Protein AF-A0A540MQT0-F1 (afdb_monomer)

Structure (mmCIF, N/CA/C/O backbone):
data_AF-A0A540MQT0-F1
#
_entry.id   AF-A0A540MQT0-F1
#
loop_
_atom_site.group_PDB
_atom_site.id
_atom_site.type_symbol
_atom_site.label_atom_id
_atom_site.label_alt_id
_atom_site.label_comp_id
_atom_site.label_asym_id
_atom_site.label_entity_id
_atom_site.label_seq_id
_atom_site.pdbx_PDB_ins_code
_atom_site.Cartn_x
_atom_site.Cartn_y
_atom_site.Cartn_z
_atom_site.occupancy
_atom_site.B_iso_or_equiv
_atom_site.auth_seq_id
_atom_site.auth_comp_id
_atom_site.auth_asym_id
_atom_site.auth_atom_id
_atom_site.pdbx_PDB_model_num
ATOM 1 N N . MET A 1 1 ? 26.471 -23.312 -6.296 1.00 34.22 1 MET A N 1
ATOM 2 C CA . MET A 1 1 ? 27.060 -22.139 -5.618 1.00 34.22 1 MET A CA 1
ATOM 3 C C . MET A 1 1 ? 26.082 -20.999 -5.817 1.00 34.22 1 MET A C 1
ATOM 5 O O . MET A 1 1 ? 25.862 -20.633 -6.963 1.00 34.22 1 MET A O 1
ATOM 9 N N . VAL A 1 2 ? 25.421 -20.525 -4.761 1.00 45.00 2 VAL A N 1
ATOM 10 C CA . VAL A 1 2 ? 24.608 -19.303 -4.855 1.00 45.00 2 VAL A CA 1
ATOM 11 C C . VAL A 1 2 ? 25.608 -18.153 -4.905 1.00 45.00 2 VAL A C 1
ATOM 13 O O . VAL A 1 2 ? 26.402 -18.005 -3.981 1.00 45.00 2 VAL A O 1
ATOM 16 N N . ALA A 1 3 ? 25.669 -17.438 -6.027 1.00 49.53 3 ALA A N 1
ATOM 17 C CA . ALA A 1 3 ? 26.577 -16.310 -6.177 1.00 49.53 3 ALA A CA 1
ATOM 18 C C . ALA A 1 3 ? 26.178 -15.219 -5.176 1.00 49.53 3 ALA A C 1
ATOM 20 O O . ALA A 1 3 ? 25.061 -14.704 -5.232 1.00 49.53 3 ALA A O 1
ATOM 21 N N . THR A 1 4 ? 27.071 -14.902 -4.243 1.00 58.97 4 THR A N 1
ATOM 22 C CA . THR A 1 4 ? 26.902 -13.787 -3.314 1.00 58.97 4 THR A CA 1
ATOM 23 C C . THR A 1 4 ? 27.003 -12.488 -4.109 1.00 58.97 4 THR A C 1
ATOM 25 O O . THR A 1 4 ? 28.017 -12.235 -4.757 1.00 58.97 4 THR A O 1
ATOM 28 N N . ILE A 1 5 ? 25.933 -11.697 -4.103 1.00 63.75 5 ILE A N 1
ATOM 29 C CA . ILE A 1 5 ? 25.839 -10.431 -4.837 1.00 63.75 5 ILE A CA 1
ATOM 30 C C . ILE A 1 5 ? 26.758 -9.419 -4.158 1.00 63.75 5 ILE A C 1
ATOM 32 O O . ILE A 1 5 ? 26.688 -9.239 -2.940 1.00 63.75 5 ILE A O 1
ATOM 36 N N . THR A 1 6 ? 27.623 -8.753 -4.921 1.00 75.56 6 THR A N 1
ATOM 37 C CA . THR A 1 6 ? 28.379 -7.628 -4.367 1.00 75.56 6 THR A CA 1
ATOM 38 C C . THR A 1 6 ? 27.449 -6.426 -4.189 1.00 75.56 6 THR A C 1
ATOM 40 O O . THR A 1 6 ? 26.458 -6.273 -4.898 1.00 75.56 6 THR A O 1
ATOM 43 N N . ASN A 1 7 ? 27.747 -5.534 -3.244 1.00 76.38 7 ASN A N 1
ATOM 44 C CA . ASN A 1 7 ? 26.914 -4.345 -3.024 1.00 76.38 7 ASN A CA 1
ATOM 45 C C . ASN A 1 7 ? 26.786 -3.483 -4.307 1.00 76.38 7 ASN A C 1
ATOM 47 O O . ASN A 1 7 ? 25.738 -2.895 -4.570 1.00 76.38 7 ASN A O 1
ATOM 51 N N . ASP A 1 8 ? 27.817 -3.480 -5.156 1.00 82.06 8 ASP A N 1
ATOM 52 C CA . ASP A 1 8 ? 27.816 -2.760 -6.434 1.00 82.06 8 ASP A CA 1
ATOM 53 C C . ASP A 1 8 ? 26.932 -3.430 -7.503 1.00 82.06 8 ASP A C 1
ATOM 55 O O . ASP A 1 8 ? 26.251 -2.730 -8.262 1.00 82.06 8 ASP A O 1
ATOM 59 N N . ASP A 1 9 ? 26.851 -4.766 -7.512 1.00 85.94 9 ASP A N 1
ATOM 60 C CA . ASP A 1 9 ? 25.919 -5.510 -8.370 1.00 85.94 9 ASP A CA 1
ATOM 61 C C . ASP A 1 9 ? 24.465 -5.206 -7.982 1.00 85.94 9 ASP A C 1
ATOM 63 O O . ASP A 1 9 ? 23.652 -4.857 -8.840 1.00 85.94 9 ASP A O 1
ATOM 67 N N . ARG A 1 10 ? 24.140 -5.237 -6.678 1.00 88.62 10 ARG A N 1
ATOM 68 C CA . ARG A 1 10 ? 22.788 -4.911 -6.183 1.00 88.62 10 ARG A CA 1
ATOM 69 C C . ARG A 1 10 ? 22.383 -3.491 -6.563 1.00 88.62 10 ARG A C 1
ATOM 71 O O . ARG A 1 10 ? 21.278 -3.297 -7.061 1.00 88.62 10 ARG A O 1
ATOM 78 N N . LYS A 1 11 ? 23.251 -2.498 -6.343 1.00 91.06 11 LYS A N 1
ATOM 79 C CA . LYS A 1 11 ? 22.962 -1.096 -6.701 1.00 91.06 11 LYS A CA 1
ATOM 80 C C . LYS A 1 11 ? 22.645 -0.949 -8.186 1.00 91.06 11 LYS A C 1
ATOM 82 O O . LYS A 1 11 ? 21.724 -0.218 -8.543 1.00 91.06 11 LYS A O 1
ATOM 87 N N . SER A 1 12 ? 23.392 -1.652 -9.033 1.00 93.69 12 SER A N 1
ATOM 88 C CA . SER A 1 12 ? 23.200 -1.628 -10.484 1.00 93.69 12 SER A C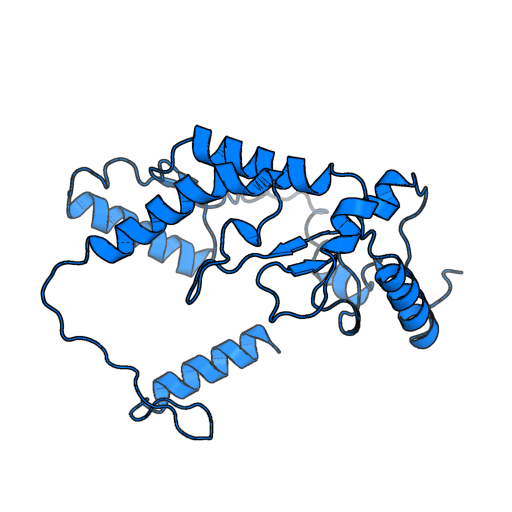A 1
ATOM 89 C C . SER A 1 12 ? 21.881 -2.291 -10.895 1.00 93.69 12 SER A C 1
ATOM 91 O O . SER A 1 12 ? 21.150 -1.725 -11.705 1.00 93.69 12 SER A O 1
ATOM 93 N N . GLU A 1 13 ? 21.530 -3.435 -10.299 1.00 94.56 13 GLU A N 1
ATOM 94 C CA . GLU A 1 13 ? 20.242 -4.113 -10.522 1.00 94.56 13 GLU A CA 1
ATOM 95 C C . GLU A 1 13 ? 19.049 -3.273 -10.044 1.00 94.56 13 GLU A C 1
ATOM 97 O O . GLU A 1 13 ? 18.065 -3.129 -10.769 1.00 94.56 13 GLU A O 1
ATOM 102 N N . VAL A 1 14 ? 19.145 -2.674 -8.852 1.00 95.25 14 VAL A N 1
ATOM 103 C CA . VAL A 1 14 ? 18.116 -1.778 -8.302 1.00 95.25 14 VAL A CA 1
ATOM 104 C C . VAL A 1 14 ? 17.916 -0.566 -9.206 1.00 95.25 14 VAL A C 1
ATOM 106 O O . VAL A 1 14 ? 16.779 -0.211 -9.510 1.00 95.25 14 VAL A O 1
ATOM 109 N N . LYS A 1 15 ? 19.009 0.048 -9.671 1.00 95.62 15 LYS A N 1
ATOM 110 C CA . LYS A 1 15 ? 18.931 1.179 -10.594 1.00 95.62 15 LYS A CA 1
ATOM 111 C C . LYS A 1 15 ? 18.287 0.769 -11.919 1.00 95.62 15 LYS A C 1
ATOM 113 O O . LYS A 1 15 ? 17.413 1.478 -12.401 1.00 95.62 15 LYS A O 1
ATOM 118 N N . ALA A 1 16 ? 18.687 -0.367 -12.492 1.00 96.19 16 ALA A N 1
ATOM 119 C CA . ALA A 1 16 ? 18.103 -0.864 -13.735 1.00 96.19 16 ALA A CA 1
ATOM 120 C C . ALA A 1 16 ? 16.594 -1.113 -13.591 1.00 96.19 16 ALA A C 1
ATOM 122 O O . ALA A 1 16 ? 15.835 -0.749 -14.483 1.00 96.19 16 ALA A O 1
ATOM 123 N N . PHE A 1 17 ? 16.159 -1.670 -12.456 1.00 96.38 17 PHE A N 1
ATOM 124 C CA . PHE A 1 17 ? 14.746 -1.841 -12.125 1.00 96.38 17 PHE A CA 1
ATOM 125 C C . PHE A 1 17 ? 14.007 -0.496 -12.012 1.00 96.38 17 PHE A C 1
ATOM 127 O O . PHE A 1 17 ? 12.976 -0.314 -12.659 1.00 96.38 17 PHE A O 1
ATOM 134 N N . ASP A 1 18 ? 14.540 0.462 -11.251 1.00 96.19 18 ASP A N 1
ATOM 135 C CA . ASP A 1 18 ? 13.938 1.792 -11.054 1.00 96.19 18 ASP A CA 1
ATOM 136 C C . ASP A 1 18 ? 13.856 2.595 -12.365 1.00 96.19 18 ASP A C 1
ATOM 138 O O . ASP A 1 18 ? 12.845 3.244 -12.635 1.00 96.19 18 ASP A O 1
ATOM 142 N N . ASP A 1 19 ? 14.882 2.497 -13.219 1.00 96.31 19 ASP A N 1
ATOM 143 C CA . ASP A 1 19 ? 14.947 3.165 -14.525 1.00 96.31 19 ASP A CA 1
ATOM 144 C C . ASP A 1 19 ? 13.834 2.698 -15.477 1.00 96.31 19 ASP A C 1
ATOM 146 O O . ASP A 1 19 ? 13.408 3.475 -16.336 1.00 96.31 19 ASP A O 1
ATOM 150 N N . THR A 1 20 ? 13.330 1.464 -15.321 1.00 95.75 20 THR A N 1
ATOM 151 C CA . THR A 1 20 ? 12.181 0.989 -16.111 1.00 95.75 20 THR A CA 1
ATOM 152 C C . THR A 1 20 ? 10.921 1.791 -15.803 1.00 95.75 20 THR A C 1
ATOM 154 O O . THR A 1 20 ? 10.126 2.041 -16.705 1.00 95.75 20 THR A O 1
ATOM 157 N N . LYS A 1 21 ? 10.737 2.212 -14.541 1.00 96.56 21 LYS A N 1
ATOM 158 C CA . LYS A 1 21 ? 9.502 2.823 -14.017 1.00 96.56 21 LYS A CA 1
ATOM 159 C C . LYS A 1 21 ? 8.247 1.953 -14.185 1.00 96.56 21 LYS A C 1
ATOM 161 O O . LYS A 1 21 ? 7.130 2.456 -14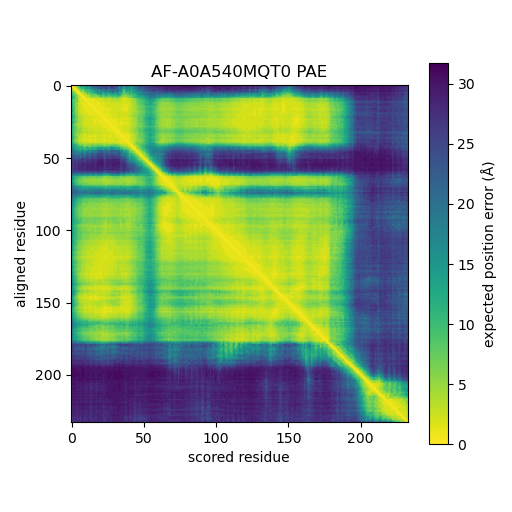.101 1.00 96.56 21 LYS A O 1
ATOM 166 N N . GLU A 1 22 ? 8.420 0.656 -14.435 1.00 94.88 22 GLU A N 1
ATOM 167 C CA . GLU A 1 22 ? 7.316 -0.295 -14.645 1.00 94.88 22 GLU A CA 1
ATOM 168 C C . GLU A 1 22 ? 6.859 -0.955 -13.345 1.00 94.88 22 GLU A C 1
ATOM 170 O O . GLU A 1 22 ? 5.744 -1.475 -13.253 1.00 94.88 22 GLU A O 1
ATOM 175 N N . GLY A 1 23 ? 7.730 -0.914 -12.339 1.00 94.88 23 GLY A N 1
ATOM 176 C CA . GLY A 1 23 ? 7.515 -1.526 -11.046 1.00 94.88 23 GLY A CA 1
ATOM 177 C C . GLY A 1 23 ? 7.408 -3.047 -11.100 1.00 94.88 23 GLY A C 1
ATOM 178 O O . GLY A 1 23 ? 7.751 -3.703 -12.086 1.00 94.88 23 GLY A O 1
ATOM 179 N N . VAL A 1 24 ? 6.939 -3.627 -10.001 1.00 96.06 24 VAL A N 1
ATOM 180 C CA . VAL A 1 24 ? 6.779 -5.074 -9.849 1.00 96.06 24 VAL A CA 1
ATOM 181 C C . VAL A 1 24 ? 5.712 -5.615 -10.796 1.00 96.06 24 VAL A C 1
ATOM 183 O O . VAL A 1 24 ? 5.903 -6.686 -11.371 1.00 96.06 24 VAL A O 1
ATOM 186 N N . LYS A 1 25 ? 4.620 -4.875 -11.027 1.00 94.56 25 LYS A N 1
ATOM 187 C CA . LYS A 1 25 ? 3.598 -5.276 -12.000 1.00 94.56 25 LYS A CA 1
ATOM 188 C C . LYS A 1 25 ? 4.175 -5.404 -13.411 1.00 94.56 25 LYS A C 1
ATOM 190 O O . LYS A 1 25 ? 3.836 -6.368 -14.083 1.00 94.56 25 LYS A O 1
ATOM 195 N N . GLY A 1 26 ? 5.082 -4.520 -13.831 1.00 94.88 26 GLY A N 1
ATOM 196 C CA . GLY A 1 26 ? 5.771 -4.658 -15.119 1.00 94.88 26 GLY A CA 1
ATOM 197 C C . GLY A 1 26 ? 6.527 -5.977 -15.258 1.00 94.88 26 GLY A C 1
ATOM 198 O O . GLY A 1 26 ? 6.421 -6.654 -16.278 1.00 94.88 26 GLY A O 1
ATOM 199 N N . LEU A 1 27 ? 7.221 -6.396 -14.195 1.00 95.75 27 LEU A N 1
ATOM 200 C CA . LEU A 1 27 ? 7.909 -7.688 -14.167 1.00 95.75 27 LEU A CA 1
ATOM 201 C C . LEU A 1 27 ? 6.929 -8.869 -14.267 1.00 95.75 27 LEU A C 1
ATOM 203 O O . LEU A 1 27 ? 7.187 -9.830 -14.989 1.00 95.75 27 LEU A O 1
ATOM 207 N N . VAL A 1 28 ? 5.799 -8.801 -13.556 1.00 95.25 28 VAL A N 1
ATOM 208 C CA . VAL A 1 28 ? 4.750 -9.834 -13.611 1.00 95.25 28 VAL A CA 1
ATOM 209 C C . VAL A 1 28 ? 4.128 -9.910 -15.007 1.00 95.25 28 VAL A C 1
ATOM 211 O O . VAL A 1 28 ? 4.013 -11.000 -15.564 1.00 95.25 28 VAL A O 1
ATOM 214 N N . ASP A 1 29 ? 3.775 -8.766 -15.590 1.00 94.75 29 ASP A N 1
ATOM 215 C CA . ASP A 1 29 ? 3.146 -8.676 -16.911 1.00 94.75 29 ASP A CA 1
ATOM 216 C C . ASP A 1 29 ? 4.104 -9.131 -18.030 1.00 94.75 29 ASP A C 1
ATOM 218 O O . ASP A 1 29 ? 3.668 -9.715 -19.022 1.00 94.75 29 ASP A O 1
ATOM 222 N N . ALA A 1 30 ? 5.418 -8.944 -17.848 1.00 95.00 30 ALA A N 1
ATOM 223 C CA . ALA A 1 30 ? 6.455 -9.479 -18.733 1.00 95.00 30 ALA A CA 1
ATOM 224 C C . ALA A 1 30 ? 6.611 -11.011 -18.650 1.00 95.00 30 ALA A C 1
ATOM 226 O O . ALA A 1 30 ? 7.340 -11.598 -19.453 1.00 95.00 30 ALA A O 1
ATOM 227 N N . GLY A 1 31 ? 5.941 -11.671 -17.699 1.00 96.38 31 GLY A N 1
ATOM 228 C CA . GLY A 1 31 ? 5.935 -13.126 -17.572 1.00 96.38 31 GLY A CA 1
ATOM 229 C C . GLY A 1 31 ? 7.277 -13.704 -17.131 1.00 96.38 31 GLY A C 1
ATOM 230 O O . GLY A 1 31 ? 7.659 -14.778 -17.600 1.00 96.38 31 GLY A O 1
ATOM 231 N N . ILE A 1 32 ? 8.010 -12.999 -16.260 1.00 96.56 32 ILE A N 1
ATOM 232 C CA . ILE A 1 32 ? 9.275 -13.511 -15.721 1.00 96.56 32 ILE A CA 1
ATOM 233 C C . ILE A 1 32 ? 9.073 -14.891 -15.080 1.00 96.56 32 ILE A C 1
ATOM 235 O O . ILE A 1 32 ? 8.061 -15.165 -14.434 1.00 96.56 32 ILE A O 1
ATOM 239 N N . THR A 1 33 ? 10.060 -15.766 -15.234 1.00 96.31 33 THR A N 1
ATOM 240 C CA . THR A 1 33 ? 10.028 -17.118 -14.657 1.00 96.31 33 THR A CA 1
ATOM 241 C C . THR A 1 33 ? 10.772 -17.215 -13.330 1.00 96.31 33 THR A C 1
ATOM 243 O O . THR A 1 33 ? 10.613 -18.196 -12.611 1.00 96.31 33 THR A O 1
ATOM 246 N N . GLU A 1 34 ? 11.586 -16.211 -13.005 1.00 95.50 34 GLU A N 1
ATOM 247 C CA . GLU A 1 34 ? 12.367 -16.136 -11.773 1.00 95.50 34 GLU A CA 1
ATOM 248 C C . GLU A 1 34 ? 12.265 -14.733 -11.172 1.00 95.50 34 GLU A C 1
ATOM 250 O O . GLU A 1 34 ? 12.285 -13.730 -11.889 1.00 95.50 34 GLU A O 1
ATOM 255 N N . VAL A 1 35 ? 12.162 -14.670 -9.845 1.00 94.75 35 VAL A N 1
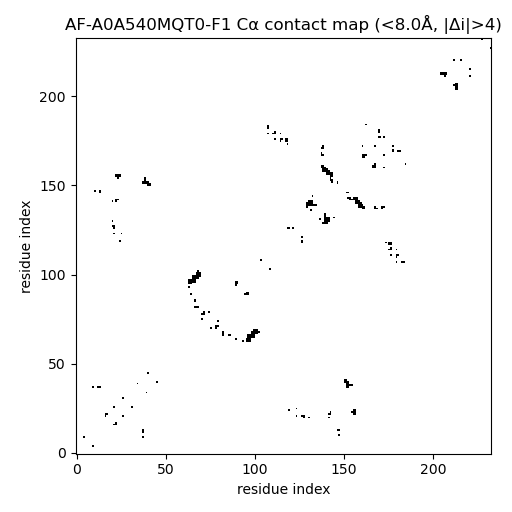ATOM 256 C CA . VAL A 1 35 ? 12.141 -13.408 -9.102 1.00 94.75 35 VAL A CA 1
ATOM 257 C C . VAL A 1 35 ? 13.552 -12.801 -9.123 1.00 94.75 35 VAL A C 1
ATOM 259 O O . VAL A 1 35 ? 14.514 -13.494 -8.784 1.00 94.75 35 VAL A O 1
ATOM 262 N N . PRO A 1 36 ? 13.722 -11.520 -9.507 1.00 94.06 36 PRO A N 1
ATOM 263 C CA . PRO A 1 36 ? 15.022 -10.870 -9.472 1.00 94.06 36 PRO A CA 1
ATOM 264 C C . PRO A 1 36 ? 15.605 -10.861 -8.062 1.00 94.06 36 PRO A C 1
ATOM 266 O O . PRO A 1 36 ? 14.909 -10.641 -7.069 1.00 94.06 36 PRO A O 1
ATOM 269 N N . ARG A 1 37 ? 16.921 -11.032 -7.973 1.00 92.19 37 ARG A N 1
ATOM 270 C CA . ARG A 1 37 ? 17.592 -11.229 -6.686 1.00 92.19 37 ARG A CA 1
ATOM 271 C C . ARG A 1 37 ? 17.485 -10.030 -5.744 1.00 92.19 37 ARG A C 1
ATOM 273 O O . ARG A 1 37 ? 17.598 -10.211 -4.537 1.00 92.19 37 ARG A O 1
ATOM 280 N N . ILE A 1 38 ? 17.221 -8.826 -6.260 1.00 93.19 38 ILE A N 1
ATOM 281 C CA . ILE A 1 38 ? 16.988 -7.630 -5.435 1.00 93.19 38 ILE A CA 1
ATOM 282 C C . ILE A 1 38 ? 15.797 -7.777 -4.468 1.00 93.19 38 ILE A C 1
ATOM 284 O O . ILE A 1 38 ? 15.765 -7.067 -3.460 1.00 93.19 38 ILE A O 1
ATOM 288 N N 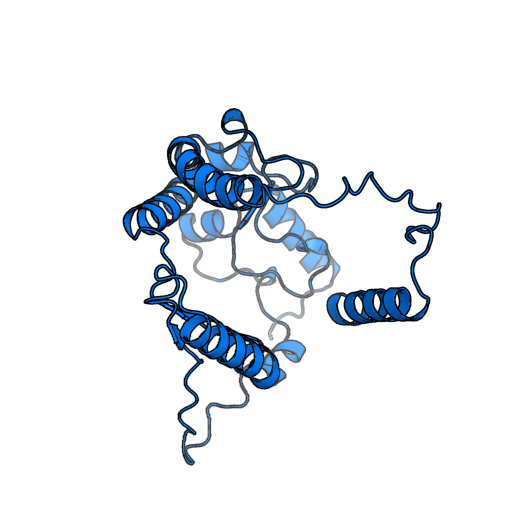. PHE A 1 39 ? 14.868 -8.701 -4.748 1.00 93.06 39 PHE A N 1
ATOM 289 C CA . PHE A 1 39 ? 13.695 -9.013 -3.924 1.00 93.06 39 PHE A CA 1
ATOM 290 C C . PHE A 1 39 ? 13.899 -10.201 -2.972 1.00 93.06 39 PHE A C 1
ATOM 292 O O . PHE A 1 39 ? 13.010 -10.509 -2.180 1.00 93.06 39 PHE A O 1
ATOM 299 N N . HIS A 1 40 ? 15.036 -10.899 -3.045 1.00 90.62 40 HIS A N 1
ATOM 300 C CA . HIS A 1 40 ? 15.324 -11.994 -2.123 1.00 90.62 40 HIS A CA 1
ATOM 301 C C . HIS A 1 40 ? 15.644 -11.423 -0.742 1.00 90.62 40 HIS A C 1
ATOM 303 O O . HIS A 1 40 ? 16.530 -10.577 -0.611 1.00 90.62 40 HIS A O 1
ATOM 309 N N . GLN A 1 41 ? 14.927 -11.887 0.281 1.00 85.81 41 GLN A N 1
ATOM 310 C CA . GLN A 1 41 ? 15.200 -11.490 1.658 1.00 85.81 41 GLN A CA 1
ATOM 311 C C . GLN A 1 41 ? 16.548 -12.080 2.113 1.00 85.81 41 GLN A C 1
ATOM 313 O O . GLN A 1 41 ? 16.826 -13.249 1.828 1.00 85.81 41 GLN A O 1
ATOM 318 N N . PRO A 1 42 ? 17.405 -11.293 2.788 1.00 81.62 42 PRO A N 1
ATOM 319 C CA . PRO A 1 42 ? 18.618 -11.796 3.409 1.00 81.62 42 PRO A CA 1
ATOM 320 C C . PRO A 1 42 ? 18.282 -12.901 4.421 1.00 81.62 42 PRO A C 1
ATOM 322 O O . PRO A 1 42 ? 17.351 -12.721 5.212 1.00 81.62 42 PRO A O 1
ATOM 325 N N . PRO A 1 43 ? 19.042 -14.009 4.454 1.00 72.50 43 PRO A N 1
ATOM 326 C CA . PRO A 1 43 ? 18.840 -15.086 5.425 1.00 72.50 43 PRO A CA 1
ATOM 327 C C . PRO A 1 43 ? 18.836 -14.607 6.884 1.00 72.50 43 PRO A C 1
ATOM 329 O O . PRO A 1 43 ? 18.158 -15.190 7.725 1.00 72.50 43 PRO A O 1
ATOM 332 N N . GLU A 1 44 ? 19.555 -13.523 7.188 1.00 69.94 44 GLU A N 1
ATOM 333 C CA . GLU A 1 44 ? 19.634 -12.930 8.526 1.00 69.94 44 GLU A CA 1
ATOM 334 C C . GLU A 1 44 ? 18.313 -12.283 8.981 1.00 69.94 44 GLU A C 1
ATOM 336 O O . GLU A 1 44 ? 18.074 -12.162 10.181 1.00 69.94 44 GLU A O 1
ATOM 341 N N . LEU A 1 45 ? 17.445 -11.888 8.042 1.00 61.88 45 LEU A N 1
ATOM 342 C CA . LEU A 1 45 ? 16.094 -11.383 8.324 1.00 61.88 45 LEU A CA 1
ATOM 343 C C . LEU A 1 45 ? 15.043 -12.507 8.354 1.00 61.88 45 LEU A C 1
ATOM 345 O O . LEU A 1 45 ? 13.980 -12.346 8.955 1.00 61.88 45 LEU A O 1
ATOM 349 N N . ASP A 1 46 ? 15.349 -13.653 7.744 1.00 55.16 46 ASP A N 1
ATOM 350 C CA . ASP A 1 46 ? 14.440 -14.798 7.597 1.00 55.16 46 ASP A CA 1
ATOM 351 C C . ASP A 1 46 ? 14.300 -15.609 8.904 1.00 55.16 46 ASP A C 1
ATOM 353 O O . ASP A 1 46 ? 13.250 -16.185 9.204 1.00 55.16 46 ASP A O 1
ATOM 357 N N . ASP A 1 47 ? 15.338 -15.584 9.747 1.00 51.03 47 ASP A N 1
ATOM 358 C CA . ASP A 1 47 ? 15.414 -16.345 11.001 1.00 51.03 47 ASP A CA 1
ATOM 359 C C . ASP A 1 47 ? 14.371 -15.927 12.062 1.00 51.03 47 ASP A C 1
ATOM 361 O O . ASP A 1 47 ? 14.084 -16.699 12.984 1.00 51.03 47 ASP A O 1
ATOM 365 N N . HIS A 1 48 ? 13.775 -14.737 11.928 1.00 52.09 48 HIS A N 1
ATOM 366 C CA . HIS A 1 48 ? 12.760 -14.215 12.850 1.00 52.09 48 HIS A CA 1
ATOM 367 C C . HIS A 1 48 ? 11.311 -14.414 12.382 1.00 52.09 48 HIS A C 1
ATOM 369 O O . HIS A 1 48 ? 10.406 -14.315 13.211 1.00 52.09 48 HIS A O 1
ATOM 375 N N . TYR A 1 49 ? 11.066 -14.727 11.104 1.00 52.19 49 TYR A N 1
ATOM 376 C CA . TYR A 1 49 ? 9.701 -14.810 10.560 1.00 52.19 49 TYR A CA 1
ATOM 377 C C . TYR A 1 49 ? 9.163 -16.243 10.417 1.00 52.19 49 TYR A C 1
ATOM 379 O O . TYR A 1 49 ? 7.956 -16.450 10.540 1.00 52.19 49 TYR A O 1
ATOM 387 N N . ILE A 1 50 ? 10.023 -17.253 10.220 1.00 50.38 50 ILE A N 1
ATOM 388 C CA . ILE A 1 50 ? 9.604 -18.647 9.952 1.00 50.38 50 ILE A CA 1
ATOM 389 C C . ILE A 1 50 ? 10.275 -19.629 10.931 1.00 50.38 50 ILE A C 1
ATOM 391 O O . ILE A 1 50 ? 10.870 -20.630 10.546 1.00 50.38 50 ILE A O 1
ATOM 395 N N . LYS A 1 51 ? 10.192 -19.373 12.240 1.00 47.28 51 LYS A N 1
ATOM 396 C CA . LYS A 1 51 ? 10.597 -20.356 13.272 1.00 47.28 51 LYS A CA 1
ATOM 397 C C . LYS A 1 51 ? 9.445 -20.868 14.134 1.00 47.28 51 LYS A C 1
ATOM 399 O O . LYS A 1 51 ? 9.694 -21.446 15.181 1.00 47.28 51 LYS A O 1
ATOM 404 N N . ASN A 1 52 ? 8.198 -20.718 13.677 1.00 48.53 52 ASN A N 1
ATOM 405 C CA . ASN A 1 52 ? 7.013 -21.115 14.447 1.00 48.53 52 ASN A CA 1
ATOM 406 C C . ASN A 1 52 ? 5.931 -21.859 13.638 1.00 48.53 52 ASN A C 1
ATOM 408 O O . ASN A 1 52 ? 4.740 -21.615 13.806 1.00 48.53 52 ASN A O 1
ATOM 412 N N . SER A 1 53 ? 6.313 -22.800 12.771 1.00 50.22 53 SER A N 1
ATOM 413 C CA . SER A 1 53 ? 5.332 -23.719 12.157 1.00 50.22 53 SER A CA 1
ATOM 414 C C . SER A 1 53 ? 5.839 -25.147 11.934 1.00 50.22 53 SER A C 1
ATOM 416 O O . SER A 1 53 ? 5.317 -25.877 11.095 1.00 50.22 53 SER A O 1
ATOM 418 N N . SER A 1 54 ? 6.827 -25.588 12.717 1.00 52.31 54 SER A N 1
ATOM 419 C CA . SER A 1 54 ? 7.187 -27.011 12.811 1.00 52.31 54 SER A CA 1
ATOM 420 C C . SER A 1 54 ? 7.278 -27.474 14.265 1.00 52.31 54 SER A C 1
ATOM 422 O O . SER A 1 54 ? 8.317 -27.908 14.745 1.00 52.31 54 SER A O 1
ATOM 424 N N . SER A 1 55 ? 6.158 -27.384 14.979 1.00 46.62 55 SER A N 1
ATOM 425 C CA . SER A 1 55 ? 5.875 -28.271 16.108 1.00 46.62 55 SER A CA 1
ATOM 426 C C . SER A 1 55 ? 4.372 -28.279 16.359 1.00 46.62 55 SER A C 1
ATOM 428 O O . SER A 1 55 ? 3.821 -27.317 16.888 1.00 46.62 55 SER A O 1
ATOM 430 N N . ASP A 1 56 ? 3.717 -29.370 15.968 1.00 51.94 56 ASP A N 1
ATOM 431 C CA . ASP A 1 56 ? 2.428 -29.766 16.526 1.00 51.94 56 ASP A CA 1
ATOM 432 C C . ASP A 1 56 ? 2.562 -29.869 18.053 1.00 51.94 56 ASP A C 1
ATOM 434 O O . ASP A 1 56 ? 3.115 -30.833 18.581 1.00 51.94 56 ASP A O 1
ATOM 438 N N . SER A 1 57 ? 2.068 -28.864 18.768 1.00 52.66 57 SER A N 1
ATOM 439 C CA . SER A 1 57 ? 1.703 -28.967 20.181 1.00 52.66 57 SER A CA 1
ATOM 440 C C . SER A 1 57 ? 0.809 -27.779 20.528 1.00 52.66 57 SER A C 1
ATOM 442 O O . SER A 1 57 ? 1.317 -26.687 20.758 1.00 52.66 57 SER A O 1
ATOM 444 N N . GLU A 1 58 ? -0.508 -28.007 20.517 1.00 57.03 58 GLU A N 1
ATOM 445 C CA . GLU A 1 58 ? -1.556 -27.066 20.937 1.00 57.03 58 GLU A CA 1
ATOM 446 C C . GLU A 1 58 ? -1.436 -25.682 20.281 1.00 57.03 58 GLU A C 1
ATOM 448 O O . GLU A 1 58 ? -0.932 -24.734 20.881 1.00 57.03 58 GLU A O 1
ATOM 453 N N . ALA A 1 59 ? -1.922 -25.550 19.040 1.00 58.78 59 ALA A N 1
ATOM 454 C CA . ALA A 1 59 ? -2.145 -24.242 18.439 1.00 58.78 59 ALA A CA 1
ATOM 455 C C . ALA A 1 59 ? -3.116 -23.464 19.335 1.00 58.78 59 ALA A C 1
ATOM 457 O O . ALA A 1 59 ? -4.334 -23.632 19.254 1.00 58.78 59 ALA A O 1
ATOM 458 N N . SER A 1 60 ? -2.577 -22.631 20.220 1.00 61.97 60 SER A N 1
ATOM 459 C CA . SER A 1 60 ? -3.329 -21.591 20.891 1.00 61.97 60 SER A CA 1
ATOM 460 C C . SER A 1 60 ? -4.060 -20.833 19.792 1.00 61.97 60 SER A C 1
ATOM 462 O O . SER A 1 60 ? -3.446 -20.243 18.903 1.00 61.97 60 SER A O 1
ATOM 464 N N . GLN A 1 61 ? -5.386 -20.958 19.797 1.00 67.69 61 GLN A N 1
ATOM 465 C CA . GLN A 1 61 ? -6.275 -20.346 18.824 1.00 67.69 61 GLN A CA 1
ATOM 466 C C . GLN A 1 61 ? -6.254 -18.831 19.051 1.00 67.69 61 GLN A C 1
ATOM 468 O O . GLN A 1 61 ? -7.158 -18.255 19.649 1.00 67.69 61 GLN A O 1
ATOM 473 N N . PHE A 1 62 ? -5.175 -18.181 18.633 1.00 73.31 62 PHE A N 1
ATOM 474 C CA . PHE A 1 62 ? -5.053 -16.739 18.672 1.00 73.31 62 PHE A CA 1
ATOM 475 C C . PHE A 1 62 ? -5.952 -16.173 17.576 1.00 73.31 62 PHE A C 1
ATOM 477 O O . PHE A 1 62 ? -5.663 -16.290 16.386 1.00 73.31 62 PHE A O 1
ATOM 484 N N . SER A 1 63 ? -7.078 -15.588 17.978 1.00 86.50 63 SER A N 1
ATOM 485 C CA . SER A 1 63 ? -7.947 -14.823 17.090 1.00 86.50 63 SER A CA 1
ATOM 486 C C . SER A 1 63 ? -7.698 -13.336 17.292 1.00 86.50 63 SER A C 1
ATOM 488 O O . SER A 1 63 ? -7.814 -12.842 18.413 1.00 86.50 63 SER A O 1
ATOM 490 N N . ILE A 1 64 ? -7.414 -12.628 16.202 1.00 92.44 64 ILE A N 1
ATOM 491 C CA . ILE A 1 64 ? -7.294 -11.167 16.190 1.00 92.44 64 ILE A CA 1
ATOM 492 C C . ILE A 1 64 ? -8.593 -10.559 16.749 1.00 92.44 64 ILE A C 1
ATOM 494 O O . ILE A 1 64 ? -9.669 -10.945 16.275 1.00 92.44 64 ILE A O 1
ATOM 498 N N . PRO A 1 65 ? -8.534 -9.614 17.706 1.00 95.25 65 PRO A N 1
ATOM 499 C CA . PRO A 1 65 ? -9.730 -8.983 18.247 1.00 95.25 65 PRO A CA 1
ATOM 500 C C . PRO A 1 65 ? -10.574 -8.316 17.158 1.00 95.25 65 PRO A C 1
ATOM 502 O O . PRO A 1 65 ? -10.048 -7.638 16.272 1.00 95.25 65 PRO A O 1
ATOM 505 N N . VAL A 1 66 ? -11.895 -8.474 17.252 1.00 97.12 66 VAL A N 1
ATOM 506 C CA . VAL A 1 66 ? -12.870 -7.781 16.400 1.00 97.12 66 VAL A CA 1
ATOM 507 C C . VAL A 1 66 ? -13.716 -6.866 17.278 1.00 97.12 66 VAL A C 1
ATOM 509 O O . VAL A 1 66 ? -14.388 -7.323 18.205 1.00 97.12 66 VAL A O 1
ATOM 512 N N . ILE A 1 67 ? -13.687 -5.569 16.986 1.00 97.06 67 ILE A N 1
ATOM 513 C CA . ILE A 1 67 ? -14.436 -4.538 17.703 1.00 97.06 67 ILE A CA 1
ATOM 514 C C . ILE A 1 67 ? -15.645 -4.144 16.863 1.00 97.06 67 ILE A C 1
ATOM 516 O O . ILE A 1 67 ? -15.515 -3.612 15.765 1.00 97.06 67 ILE A O 1
ATOM 520 N N . ASP A 1 68 ? -16.829 -4.419 17.394 1.00 95.81 68 ASP A N 1
ATOM 521 C CA . ASP A 1 68 ? -18.100 -4.088 16.760 1.00 95.81 68 ASP A CA 1
ATOM 522 C C . ASP A 1 68 ? -18.587 -2.700 17.208 1.00 95.81 68 ASP A C 1
ATOM 524 O O . ASP A 1 68 ? -18.824 -2.485 18.403 1.00 95.81 68 ASP A O 1
ATOM 528 N N . LEU A 1 69 ? -18.731 -1.776 16.252 1.00 95.06 69 LEU A N 1
ATOM 529 C CA . LEU A 1 69 ? -19.204 -0.407 16.487 1.00 95.06 69 LEU A CA 1
ATOM 530 C C . LEU A 1 69 ? -20.730 -0.249 16.397 1.00 95.06 69 LEU A C 1
ATOM 532 O O . LEU A 1 69 ? -21.230 0.864 16.545 1.00 95.06 69 LEU A O 1
ATOM 536 N N . GLN A 1 70 ? -21.486 -1.330 16.194 1.00 91.50 70 GLN A N 1
ATOM 537 C CA . GLN A 1 70 ? -22.944 -1.274 16.113 1.00 91.50 70 GLN A CA 1
ATOM 538 C C . GLN A 1 70 ? -23.567 -0.621 17.358 1.00 91.50 70 GLN A C 1
ATOM 540 O O . GLN A 1 70 ? -23.268 -0.995 18.500 1.00 91.50 70 GLN A O 1
ATOM 545 N N . GLY A 1 71 ? -24.497 0.312 17.136 1.00 82.88 71 GLY A N 1
ATOM 546 C CA . GLY A 1 71 ? -25.220 1.015 18.192 1.00 82.88 71 GLY A CA 1
ATOM 547 C C . GLY A 1 71 ? -24.471 2.219 18.763 1.00 82.88 71 GLY A C 1
ATOM 548 O O . GLY A 1 71 ? -24.964 2.825 19.716 1.00 82.88 71 GLY A O 1
ATOM 549 N N . LEU A 1 72 ? -23.308 2.579 18.208 1.00 83.75 72 LEU A N 1
ATOM 550 C CA . LEU A 1 72 ? -22.616 3.823 18.551 1.00 83.75 72 LEU A CA 1
ATOM 551 C C . LEU A 1 72 ? -23.420 5.051 18.087 1.00 83.75 72 LEU A C 1
ATOM 553 O O . LEU A 1 72 ? -23.404 6.075 18.759 1.00 83.75 72 LEU A O 1
ATOM 557 N N . GLU A 1 73 ? -24.197 4.911 17.013 1.00 78.06 73 GLU A N 1
ATOM 558 C CA . GLU A 1 73 ? -25.111 5.921 16.463 1.00 78.06 73 GLU A CA 1
ATOM 559 C C . GLU A 1 73 ? -26.291 6.288 17.379 1.00 78.06 73 GLU A C 1
ATOM 561 O O . GLU A 1 73 ? -27.007 7.248 17.111 1.00 78.06 73 GLU A O 1
ATOM 566 N N . LEU A 1 74 ? -26.525 5.522 18.449 1.00 78.12 74 LEU A N 1
ATOM 567 C CA . LEU A 1 74 ? -27.641 5.732 19.377 1.00 78.12 74 LEU A CA 1
ATOM 568 C C . LEU A 1 74 ? -27.282 6.651 20.559 1.00 78.12 74 LEU A C 1
ATOM 570 O O . LEU A 1 74 ? -28.052 6.721 21.517 1.00 78.12 74 LEU A O 1
ATOM 574 N N . ASP A 1 75 ? -26.106 7.293 20.531 1.00 74.00 75 ASP A N 1
ATOM 575 C CA . ASP A 1 75 ? -25.574 8.185 21.577 1.00 74.00 75 ASP A CA 1
ATOM 576 C C . ASP A 1 75 ? -25.649 7.607 23.002 1.00 74.00 75 ASP A C 1
ATOM 578 O O . ASP A 1 75 ? -25.744 8.328 23.994 1.00 74.00 75 ASP A O 1
ATOM 582 N N . SER A 1 76 ? -25.584 6.279 23.133 1.00 86.44 76 SER A N 1
ATOM 583 C CA . SER A 1 76 ? -25.581 5.603 24.429 1.00 86.44 76 SER A CA 1
ATOM 584 C C . SER A 1 76 ? -24.205 5.744 25.093 1.00 86.44 76 SER A C 1
ATOM 586 O O . SER A 1 76 ? -23.240 5.123 24.625 1.00 86.44 76 SER A O 1
ATOM 588 N N . PRO A 1 77 ? -24.075 6.481 26.219 1.00 87.00 77 PRO A N 1
ATOM 589 C CA . PRO A 1 77 ? -22.780 6.663 26.876 1.00 87.00 77 PRO A CA 1
ATOM 590 C C . PRO A 1 77 ? -22.192 5.335 27.366 1.00 87.00 77 PRO A C 1
ATOM 592 O O . PRO A 1 77 ? -20.982 5.127 27.315 1.00 87.00 77 PRO A O 1
ATOM 595 N N . THR A 1 78 ? -23.053 4.406 27.792 1.00 90.25 78 THR A N 1
ATOM 596 C CA . THR A 1 78 ? -22.651 3.064 28.230 1.00 90.25 78 THR A CA 1
ATOM 597 C C . THR A 1 78 ? -22.019 2.279 27.086 1.00 90.25 78 THR A C 1
ATOM 599 O O . THR A 1 78 ? -20.905 1.782 27.236 1.00 90.25 78 THR A O 1
ATOM 602 N N . LYS A 1 79 ? -22.675 2.230 25.919 1.00 90.38 79 LYS A N 1
ATOM 603 C CA . LYS A 1 79 ? -22.160 1.505 24.751 1.00 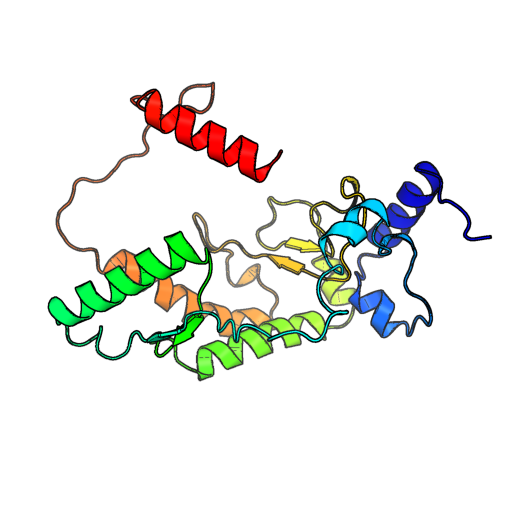90.38 79 LYS A CA 1
ATOM 604 C C . LYS A 1 79 ? -20.848 2.103 24.246 1.00 90.38 79 LYS A C 1
ATOM 606 O O . LYS A 1 79 ? -19.914 1.364 23.940 1.00 90.38 79 LYS A O 1
ATOM 611 N N . ARG A 1 80 ? -20.756 3.438 24.209 1.00 92.06 80 ARG A N 1
ATOM 612 C CA . ARG A 1 80 ? -19.520 4.147 23.851 1.00 92.06 80 ARG A CA 1
ATOM 613 C C . ARG A 1 80 ? -18.373 3.767 24.787 1.00 92.06 80 ARG A C 1
ATOM 615 O O . ARG A 1 80 ? -17.297 3.426 24.307 1.00 92.06 80 ARG A O 1
ATOM 622 N N . ASN A 1 81 ? -18.604 3.766 26.100 1.00 93.44 81 ASN A N 1
ATOM 623 C CA . ASN A 1 81 ? -17.582 3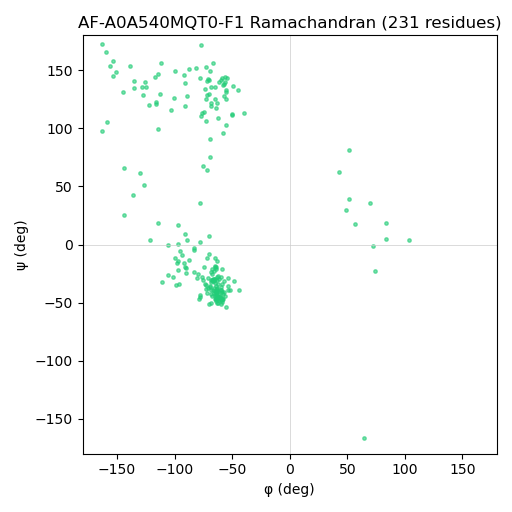.397 27.084 1.00 93.44 81 ASN A CA 1
ATOM 624 C C . ASN A 1 81 ? -17.126 1.938 26.939 1.00 93.44 81 ASN A C 1
ATOM 626 O O . ASN A 1 81 ? -15.931 1.666 27.036 1.00 93.44 81 ASN A O 1
ATOM 630 N N . GLU A 1 82 ? -18.045 1.009 26.663 1.00 94.31 82 GLU A N 1
ATOM 631 C CA . GLU A 1 82 ? -17.704 -0.394 26.390 1.00 94.31 82 GLU A CA 1
ATOM 632 C C . GLU A 1 82 ? -16.810 -0.541 25.151 1.00 94.31 82 GLU A C 1
ATOM 634 O O . GLU A 1 82 ? -15.818 -1.267 25.186 1.00 94.31 82 GLU A O 1
ATOM 639 N N . ILE A 1 83 ? -17.139 0.151 24.056 1.00 95.12 83 ILE A N 1
ATOM 640 C CA . ILE A 1 83 ? -16.337 0.136 22.824 1.00 95.12 83 ILE A CA 1
ATOM 641 C C . ILE A 1 83 ? -14.953 0.740 23.080 1.00 95.12 83 ILE A C 1
ATOM 643 O O . ILE A 1 83 ? -13.950 0.134 22.711 1.00 95.12 83 ILE A O 1
ATOM 647 N N . VAL A 1 84 ? -14.879 1.893 23.753 1.00 95.44 84 VAL A N 1
ATOM 648 C CA . VAL A 1 84 ? -13.606 2.547 24.104 1.00 95.44 84 VAL A CA 1
ATOM 649 C C . VAL A 1 84 ? -12.731 1.633 24.963 1.00 95.44 84 VAL A C 1
ATOM 651 O O . VAL A 1 84 ? -11.527 1.552 24.730 1.00 95.44 84 VAL A O 1
ATOM 654 N N . ALA A 1 85 ? -13.318 0.911 25.921 1.00 96.75 85 ALA A N 1
ATOM 655 C CA . ALA A 1 85 ? -12.586 -0.057 26.733 1.00 96.75 85 ALA A CA 1
ATOM 656 C C . ALA A 1 85 ? -12.011 -1.203 25.884 1.00 96.75 85 ALA A C 1
ATOM 658 O O . ALA A 1 85 ? -10.842 -1.541 26.048 1.00 96.75 85 ALA A O 1
ATOM 659 N N . LYS A 1 86 ? -12.783 -1.739 24.929 1.00 96.50 86 LYS A N 1
ATOM 660 C CA . LYS A 1 86 ? -12.303 -2.778 23.999 1.00 96.50 86 LYS A CA 1
ATOM 661 C C . LYS A 1 86 ? -11.186 -2.282 23.084 1.00 96.50 86 LYS A C 1
ATOM 663 O O . LYS A 1 86 ? -10.233 -3.015 22.848 1.00 96.50 86 LYS A O 1
ATOM 668 N N . VAL A 1 87 ? -11.294 -1.051 22.576 1.00 97.19 87 VAL A N 1
ATOM 669 C CA . VAL A 1 87 ? -10.238 -0.427 21.759 1.00 97.19 87 VAL A CA 1
ATOM 670 C C . VAL A 1 87 ? -8.964 -0.286 22.579 1.00 97.19 87 VAL A C 1
ATOM 672 O O . VAL A 1 87 ? -7.906 -0.701 22.122 1.00 97.19 87 VAL A O 1
ATOM 675 N N . ARG A 1 88 ? -9.066 0.239 23.806 1.00 97.75 88 ARG A N 1
ATOM 676 C CA . ARG A 1 88 ? -7.929 0.346 24.727 1.00 97.75 88 ARG A CA 1
ATOM 677 C C . ARG A 1 88 ? -7.265 -1.009 24.948 1.00 97.75 88 ARG A C 1
ATOM 679 O O . ARG A 1 88 ? -6.063 -1.125 24.745 1.00 97.75 88 ARG A O 1
ATOM 686 N N . GLU A 1 89 ? -8.043 -2.013 25.341 1.00 97.19 89 GLU A N 1
ATOM 687 C CA . GLU A 1 89 ? -7.531 -3.353 25.626 1.00 97.19 89 GLU A CA 1
ATOM 688 C C . GLU A 1 89 ? -6.828 -3.950 24.404 1.00 97.19 89 GLU A C 1
ATOM 690 O O . GLU A 1 89 ? -5.697 -4.417 24.521 1.00 97.19 89 GLU A O 1
ATOM 695 N N . ALA A 1 90 ? -7.447 -3.892 23.221 1.00 96.50 90 ALA A N 1
ATOM 696 C CA . ALA A 1 90 ? -6.856 -4.427 21.999 1.00 96.50 90 ALA A CA 1
ATOM 697 C C . ALA A 1 90 ? -5.577 -3.677 21.591 1.00 96.50 90 ALA A C 1
ATOM 699 O O . ALA A 1 90 ? -4.597 -4.310 21.204 1.00 96.50 90 ALA A O 1
ATOM 700 N N . SER A 1 91 ? -5.541 -2.351 21.729 1.00 96.75 91 SER A N 1
ATOM 701 C CA . SER A 1 91 ? -4.330 -1.560 21.486 1.00 96.75 91 SER A CA 1
ATOM 702 C C . SER A 1 91 ? -3.201 -1.908 22.460 1.00 96.75 91 SER A C 1
ATOM 704 O O . SER A 1 91 ? -2.066 -2.069 22.027 1.00 96.75 91 SER A O 1
ATOM 706 N N . GLU A 1 92 ? -3.495 -2.054 23.755 1.00 96.50 92 GLU A N 1
ATOM 707 C CA . GLU A 1 92 ? -2.492 -2.340 24.795 1.00 96.50 92 GLU A CA 1
ATOM 708 C C . GLU A 1 92 ? -1.962 -3.782 24.725 1.00 96.50 92 GLU A C 1
ATOM 710 O O . GLU A 1 92 ? -0.793 -4.024 25.018 1.00 96.50 92 GLU A O 1
ATOM 715 N N . THR A 1 93 ? -2.810 -4.743 24.349 1.00 93.81 93 THR A N 1
ATOM 716 C CA . THR A 1 93 ? -2.465 -6.176 24.383 1.00 93.81 93 THR A CA 1
ATOM 717 C C . THR A 1 93 ? -2.032 -6.740 23.034 1.00 93.81 93 THR A C 1
ATOM 719 O O . THR A 1 93 ? -1.157 -7.603 22.999 1.00 93.81 93 THR A O 1
ATOM 722 N N . TRP A 1 94 ? -2.617 -6.263 21.932 1.00 93.88 94 TRP A N 1
ATOM 723 C CA . TRP A 1 94 ? -2.330 -6.756 20.581 1.00 93.88 94 TRP A CA 1
ATOM 724 C C . TRP A 1 94 ? -1.585 -5.739 19.722 1.00 93.88 94 TRP A C 1
ATOM 726 O O . TRP A 1 94 ? -0.830 -6.138 18.842 1.00 93.88 94 TRP A O 1
ATOM 736 N N . GLY A 1 95 ? -1.820 -4.440 19.922 1.00 94.44 95 GLY A N 1
ATOM 737 C CA . GLY A 1 95 ? -1.331 -3.385 19.026 1.00 94.44 95 GLY A CA 1
ATOM 738 C C . GLY A 1 95 ? -2.057 -3.330 17.673 1.00 94.44 95 GLY A C 1
ATOM 739 O O . GLY A 1 95 ? -1.766 -2.458 16.859 1.00 94.44 95 GLY A O 1
ATOM 740 N N . PHE A 1 96 ? -3.013 -4.234 17.420 1.00 95.00 96 PHE A N 1
ATOM 741 C CA . PHE A 1 96 ? -3.852 -4.248 16.222 1.00 95.00 96 PHE A CA 1
ATOM 742 C C . PHE A 1 96 ? -5.180 -4.985 16.465 1.00 95.00 96 PHE A C 1
ATOM 744 O O . PHE A 1 96 ? -5.283 -5.870 17.312 1.00 95.00 96 PHE A O 1
ATOM 751 N N . PHE A 1 97 ? -6.213 -4.622 15.705 1.00 96.56 97 PHE A N 1
ATOM 752 C CA . PHE A 1 97 ? -7.551 -5.214 15.775 1.00 96.56 97 PHE A CA 1
ATOM 753 C C . PHE A 1 97 ? -8.330 -4.946 14.483 1.00 96.56 97 PHE A C 1
ATOM 755 O O . PHE A 1 97 ? -7.952 -4.103 13.670 1.00 96.56 97 PHE A O 1
ATOM 762 N N . GLN A 1 98 ? -9.433 -5.664 14.291 1.00 96.81 98 GLN A N 1
ATOM 763 C CA . GLN A 1 98 ? -10.383 -5.426 13.204 1.00 96.81 98 GLN A CA 1
ATOM 764 C C . GLN A 1 98 ? -11.590 -4.642 13.718 1.00 96.81 98 GLN A C 1
ATOM 766 O O . GLN A 1 98 ? -12.000 -4.810 14.865 1.00 96.81 98 GLN A O 1
ATOM 771 N N . ILE A 1 99 ? -12.192 -3.824 12.856 1.00 96.38 99 ILE A N 1
ATOM 772 C CA . ILE A 1 99 ? -13.419 -3.083 13.165 1.00 96.38 99 ILE A CA 1
ATOM 773 C C . ILE A 1 99 ? -14.564 -3.623 12.305 1.00 96.38 99 ILE A C 1
ATOM 775 O O . ILE A 1 99 ? -14.437 -3.717 11.084 1.00 96.38 99 ILE A O 1
ATOM 779 N N . ALA A 1 100 ? -15.691 -3.940 12.938 1.00 95.94 100 ALA A N 1
ATOM 780 C CA . ALA A 1 100 ? -16.945 -4.309 12.289 1.00 95.94 100 ALA A CA 1
ATOM 781 C C . ALA A 1 100 ? -18.009 -3.221 12.504 1.00 95.94 100 ALA A C 1
ATOM 783 O O . ALA A 1 100 ? -17.936 -2.447 13.458 1.00 95.94 100 ALA A O 1
ATOM 784 N N . ASN A 1 101 ? -19.000 -3.164 11.607 1.00 94.31 101 ASN A N 1
ATOM 785 C CA . ASN A 1 101 ? -20.097 -2.185 11.647 1.00 94.31 101 ASN A CA 1
ATOM 786 C C . ASN A 1 101 ? -19.618 -0.725 11.772 1.00 94.31 101 ASN A C 1
ATOM 788 O O . ASN A 1 101 ? -20.232 0.095 12.442 1.00 94.31 101 ASN A O 1
ATOM 792 N N . HIS A 1 102 ? -18.530 -0.389 11.078 1.00 92.75 102 HIS A N 1
ATOM 793 C CA . HIS A 1 102 ? -17.854 0.913 11.117 1.00 92.75 102 HIS A CA 1
ATOM 794 C C . HIS A 1 102 ? -18.623 2.084 10.473 1.00 92.75 102 HIS A C 1
ATOM 796 O O . HIS A 1 102 ? -18.051 3.142 10.244 1.00 92.75 102 HIS A O 1
ATOM 802 N N . GLY A 1 103 ? -19.881 1.900 10.072 1.00 90.19 103 GLY A N 1
ATOM 803 C CA . GLY A 1 103 ? -20.697 2.945 9.436 1.00 90.19 103 GLY A CA 1
ATOM 804 C C . GLY A 1 103 ? -20.344 3.275 7.976 1.00 90.19 103 GLY A C 1
ATOM 805 O O . GLY A 1 103 ? -21.214 3.739 7.245 1.00 90.19 103 GLY A O 1
ATOM 806 N N . ILE A 1 104 ? -19.120 2.989 7.510 1.00 89.38 104 ILE A N 1
ATOM 807 C CA . ILE A 1 104 ? -18.738 3.163 6.093 1.00 89.38 104 ILE A CA 1
ATOM 808 C C . ILE A 1 104 ? -19.570 2.229 5.186 1.00 89.38 104 ILE A C 1
ATOM 810 O O . ILE A 1 104 ? -19.499 1.006 5.353 1.00 89.38 104 ILE A O 1
ATOM 814 N N . PRO A 1 105 ? -20.313 2.766 4.199 1.00 91.62 105 PRO A N 1
ATOM 815 C CA . PRO A 1 105 ? -21.085 1.961 3.258 1.00 91.62 105 PRO A CA 1
ATOM 816 C C . PRO A 1 105 ? -20.225 0.980 2.441 1.00 91.62 105 PRO A C 1
ATOM 818 O O . PRO A 1 105 ? -19.117 1.294 2.003 1.00 91.62 105 PRO A O 1
ATOM 821 N N . VAL A 1 106 ? -20.746 -0.228 2.208 1.00 90.75 106 VAL A N 1
ATOM 822 C CA . VAL A 1 106 ? -20.017 -1.309 1.513 1.00 90.75 106 VAL A CA 1
ATOM 823 C C . VAL A 1 106 ? -19.713 -0.959 0.052 1.00 90.75 106 VAL A C 1
ATOM 825 O O . VAL A 1 106 ? -18.669 -1.348 -0.472 1.00 90.75 106 VAL A O 1
ATOM 828 N N . ASP A 1 107 ? -20.596 -0.210 -0.605 1.00 90.56 107 ASP A N 1
ATOM 829 C CA . ASP A 1 107 ? -20.394 0.290 -1.966 1.00 90.56 107 ASP A CA 1
ATOM 830 C C . ASP A 1 107 ? -19.195 1.244 -2.047 1.00 90.56 107 ASP A C 1
ATOM 832 O O . ASP A 1 107 ? -18.392 1.114 -2.968 1.00 90.56 107 ASP A O 1
ATOM 836 N N . VAL A 1 108 ? -18.986 2.109 -1.047 1.00 87.75 108 VAL A N 1
ATOM 837 C CA . VAL A 1 108 ? -17.794 2.973 -0.961 1.00 87.75 108 VAL A CA 1
ATOM 838 C C . VAL A 1 108 ? -16.512 2.133 -0.896 1.00 87.75 108 VAL A C 1
ATOM 840 O O . VAL A 1 108 ? -15.563 2.402 -1.635 1.00 87.75 108 VAL A O 1
ATOM 843 N N . LEU A 1 109 ? -16.483 1.070 -0.082 1.00 89.31 109 LEU A N 1
ATOM 844 C CA . LEU A 1 109 ? -15.335 0.151 -0.020 1.00 89.31 109 LEU A CA 1
ATOM 845 C C . LEU A 1 109 ? -15.094 -0.570 -1.355 1.00 89.31 109 LEU A C 1
ATOM 847 O O . LEU A 1 109 ? -13.944 -0.739 -1.773 1.00 89.31 109 LEU A O 1
ATOM 851 N N . GLY A 1 110 ? -16.167 -0.995 -2.027 1.00 90.88 110 GLY A N 1
ATOM 852 C CA . GLY A 1 110 ? -16.103 -1.613 -3.352 1.00 90.88 110 GLY A CA 1
ATOM 853 C C . GLY A 1 110 ? -15.534 -0.662 -4.403 1.00 90.88 110 GLY A C 1
ATOM 854 O O . GLY A 1 110 ? -14.614 -1.019 -5.138 1.00 90.88 110 GLY A O 1
ATOM 855 N N . G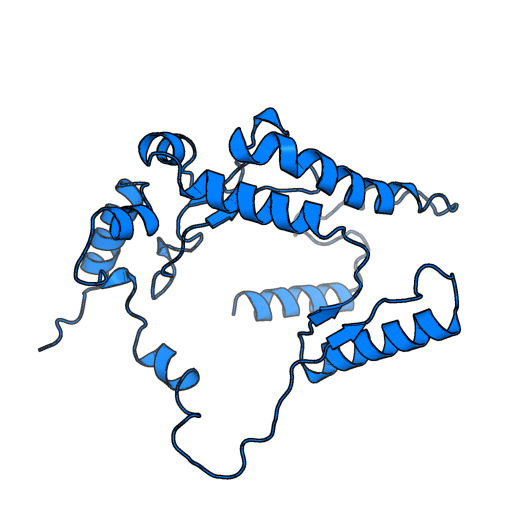LU A 1 111 ? -16.003 0.583 -4.411 1.00 88.75 111 GLU A N 1
ATOM 856 C CA . GLU A 1 111 ? -15.517 1.615 -5.319 1.00 88.75 111 GLU A CA 1
ATOM 857 C C . GLU A 1 111 ? -14.022 1.869 -5.148 1.00 88.75 111 GLU A C 1
ATOM 859 O O . GLU A 1 111 ? -13.308 1.903 -6.152 1.00 88.75 111 GLU A O 1
ATOM 864 N N . ILE A 1 112 ? -13.530 1.992 -3.911 1.00 87.19 112 ILE A N 1
ATOM 865 C CA . ILE A 1 112 ? -12.100 2.186 -3.620 1.00 87.19 112 ILE A CA 1
ATOM 866 C C . ILE A 1 112 ? -11.278 1.027 -4.183 1.00 87.19 112 ILE A C 1
ATOM 868 O O . ILE A 1 112 ? -10.321 1.264 -4.923 1.00 87.19 112 ILE A O 1
ATOM 872 N N . LYS A 1 113 ? -11.681 -0.220 -3.902 1.00 91.69 113 LYS A N 1
ATOM 873 C CA . LYS A 1 113 ? -11.011 -1.419 -4.434 1.00 91.69 113 LYS A CA 1
ATOM 874 C C . LYS A 1 113 ? -10.963 -1.399 -5.959 1.00 91.69 113 LYS A C 1
ATOM 876 O O . LYS A 1 113 ? -9.910 -1.638 -6.548 1.00 91.69 113 LYS A O 1
ATOM 881 N N . ASP A 1 114 ? -12.071 -1.047 -6.601 1.00 92.06 114 ASP A N 1
ATOM 882 C CA . ASP A 1 114 ? -12.137 -0.934 -8.055 1.00 92.06 114 ASP A CA 1
ATOM 883 C C . ASP A 1 114 ? -11.299 0.226 -8.600 1.00 92.06 114 ASP A C 1
ATOM 885 O O . ASP A 1 114 ? -10.846 0.170 -9.738 1.00 92.06 114 ASP A O 1
ATOM 889 N N . GLY A 1 115 ? -11.139 1.313 -7.844 1.00 90.50 115 GLY A N 1
ATOM 890 C CA . GLY A 1 115 ? -10.303 2.456 -8.220 1.00 90.50 115 GLY A CA 1
ATOM 891 C C . GLY A 1 115 ? -8.828 2.078 -8.218 1.00 90.50 115 GLY A C 1
ATOM 892 O O . GLY A 1 115 ? -8.151 2.260 -9.225 1.00 90.50 115 GLY A O 1
ATOM 893 N N . VAL A 1 116 ? -8.368 1.468 -7.123 1.00 91.81 116 VAL A N 1
ATOM 894 C CA . VAL A 1 116 ? -6.994 0.967 -6.973 1.00 91.81 116 VAL A CA 1
ATOM 895 C C . VAL A 1 116 ? -6.682 -0.072 -8.046 1.00 91.81 116 VAL A C 1
ATOM 897 O O . VAL A 1 116 ? -5.704 0.072 -8.775 1.00 91.81 116 VAL A O 1
ATOM 900 N N . ARG A 1 117 ? -7.543 -1.083 -8.209 1.00 94.19 117 ARG A N 1
ATOM 901 C CA . ARG A 1 117 ? -7.381 -2.094 -9.263 1.00 94.19 117 ARG A CA 1
ATOM 902 C C . ARG A 1 117 ? -7.371 -1.455 -10.649 1.00 94.19 117 ARG A C 1
ATOM 904 O O . ARG A 1 117 ? -6.486 -1.739 -11.445 1.00 94.19 117 ARG A O 1
ATOM 911 N N . GLY A 1 118 ? -8.319 -0.559 -10.917 1.00 93.88 118 GLY A N 1
ATOM 912 C CA . GLY A 1 118 ? -8.413 0.145 -12.191 1.00 93.88 118 GL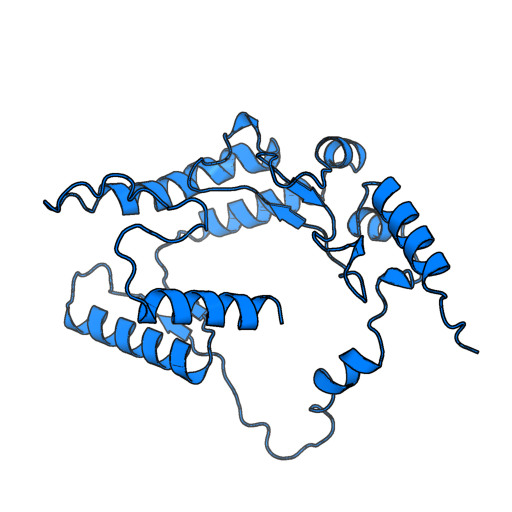Y A CA 1
ATOM 913 C C . GLY A 1 118 ? -7.193 1.010 -12.506 1.00 93.88 118 GLY A C 1
ATOM 914 O O . GLY A 1 118 ? -6.893 1.181 -13.678 1.00 93.88 118 GLY A O 1
ATOM 915 N N . PHE A 1 119 ? -6.489 1.538 -11.500 1.00 93.75 119 PHE A N 1
ATOM 916 C CA . PHE A 1 119 ? -5.210 2.229 -11.684 1.00 93.75 119 PHE A CA 1
ATOM 917 C C . PHE A 1 119 ? -4.101 1.258 -12.085 1.00 93.75 119 PHE A C 1
ATOM 919 O O . PHE A 1 119 ? -3.423 1.486 -13.083 1.00 93.75 119 PHE A O 1
ATOM 926 N N . PHE A 1 120 ? -3.927 0.163 -11.343 1.00 94.50 120 PHE A N 1
ATOM 927 C CA . PHE A 1 120 ? -2.832 -0.766 -11.612 1.00 94.50 120 PHE A CA 1
ATOM 928 C C . PHE A 1 120 ? -3.001 -1.524 -12.931 1.00 94.50 120 PHE A C 1
ATOM 930 O O . PHE A 1 120 ? -1.991 -1.788 -13.577 1.00 94.50 120 PHE A O 1
ATOM 937 N N . GLU A 1 121 ? -4.232 -1.799 -13.370 1.00 94.81 121 GLU A N 1
ATOM 938 C CA . GLU A 1 121 ? -4.531 -2.428 -14.670 1.00 94.81 121 GLU A CA 1
ATOM 939 C C . GLU A 1 121 ? -4.445 -1.480 -15.878 1.00 94.81 121 GLU A C 1
ATOM 941 O O . GLU A 1 121 ? -4.716 -1.898 -17.000 1.00 94.81 121 GLU A O 1
ATOM 946 N N . GLN A 1 122 ? -4.079 -0.207 -15.691 1.00 93.88 122 GLN A N 1
ATOM 947 C CA . GLN A 1 122 ? -3.782 0.665 -16.829 1.00 93.88 122 GLN A CA 1
ATOM 948 C C . GLN A 1 122 ? -2.526 0.210 -17.567 1.00 93.88 122 GLN A C 1
ATOM 950 O O . GLN A 1 122 ? -1.618 -0.387 -16.976 1.00 93.88 122 GLN A O 1
ATOM 955 N N . ASP A 1 123 ? -2.456 0.599 -18.840 1.00 93.25 123 ASP A N 1
ATOM 956 C CA . ASP A 1 123 ? -1.262 0.453 -19.659 1.00 93.25 123 ASP A CA 1
ATOM 957 C C . ASP A 1 123 ? -0.034 1.001 -18.925 1.00 93.25 123 ASP A C 1
ATOM 959 O O . ASP A 1 123 ? -0.055 2.079 -18.319 1.00 93.25 123 ASP A O 1
ATOM 963 N N . THR A 1 124 ? 1.062 0.250 -19.002 1.00 92.50 124 THR A N 1
ATOM 964 C CA . THR A 1 124 ? 2.321 0.583 -18.335 1.00 92.50 124 THR A CA 1
ATOM 965 C C . THR A 1 124 ? 2.806 1.990 -18.685 1.00 92.50 124 THR A C 1
ATOM 967 O O . THR A 1 124 ? 3.231 2.716 -17.791 1.00 92.50 124 THR A O 1
ATOM 970 N N . GLU A 1 125 ? 2.661 2.422 -19.940 1.00 93.38 125 GLU A N 1
ATOM 971 C CA . GLU A 1 125 ? 3.074 3.763 -20.373 1.00 93.38 125 GLU A CA 1
ATOM 972 C C . GLU A 1 125 ? 2.296 4.884 -19.668 1.00 93.38 125 GLU A C 1
ATOM 974 O O . GLU A 1 125 ? 2.898 5.871 -19.256 1.00 93.38 125 GLU A O 1
ATOM 979 N N . VAL A 1 126 ? 0.994 4.704 -19.417 1.00 92.25 126 VAL A N 1
ATOM 980 C CA . VAL A 1 126 ? 0.184 5.688 -18.674 1.00 92.25 126 VAL A CA 1
ATOM 981 C C . VAL A 1 126 ? 0.662 5.795 -17.225 1.00 92.25 126 VAL A C 1
ATOM 983 O O . VAL A 1 126 ? 0.791 6.887 -16.676 1.00 92.25 126 VAL A O 1
ATOM 986 N N . LYS A 1 127 ? 0.977 4.660 -16.592 1.00 93.19 127 LYS A N 1
ATOM 987 C CA . LYS A 1 127 ? 1.488 4.646 -15.214 1.00 93.19 127 LYS A CA 1
ATOM 988 C C . LYS A 1 127 ? 2.900 5.232 -15.114 1.00 93.19 127 LYS A C 1
ATOM 990 O O . LYS A 1 127 ? 3.191 5.919 -14.136 1.00 93.19 127 LYS A O 1
ATOM 995 N N . LYS A 1 128 ? 3.762 5.024 -16.119 1.00 93.75 128 LYS A N 1
ATOM 996 C CA . LYS A 1 128 ? 5.122 5.599 -16.174 1.00 93.75 128 LYS A CA 1
ATOM 997 C C . LYS A 1 128 ? 5.119 7.125 -16.120 1.00 93.75 128 LYS A C 1
ATOM 999 O O . LYS A 1 128 ? 6.025 7.700 -15.520 1.00 93.75 128 LYS A O 1
ATOM 1004 N N . GLU A 1 129 ? 4.115 7.778 -16.704 1.00 91.81 129 GLU A N 1
ATOM 1005 C CA . GLU A 1 129 ? 3.962 9.242 -16.644 1.00 91.81 129 GLU A CA 1
ATOM 1006 C C . GLU A 1 129 ? 3.738 9.754 -15.213 1.00 91.81 129 GLU A C 1
ATOM 1008 O O . GLU A 1 129 ? 4.124 10.875 -14.883 1.00 91.81 129 GLU A O 1
ATOM 1013 N N . LEU A 1 130 ? 3.147 8.920 -14.354 1.00 91.38 130 LEU A N 1
ATOM 1014 C CA . LEU A 1 130 ? 2.866 9.223 -12.951 1.00 91.38 130 LEU A CA 1
ATOM 1015 C C . LEU A 1 130 ? 3.984 8.753 -12.009 1.00 91.38 130 LEU A C 1
ATOM 1017 O O . LEU A 1 130 ? 3.963 9.085 -10.822 1.00 91.38 130 LEU A O 1
ATOM 1021 N N . TYR A 1 131 ? 4.956 7.987 -12.516 1.00 94.62 131 TYR A N 1
ATOM 1022 C CA . TYR A 1 131 ? 6.038 7.443 -11.706 1.00 94.62 131 TYR A CA 1
ATOM 1023 C C . TYR A 1 131 ? 6.922 8.556 -11.150 1.00 94.62 131 TYR A C 1
ATOM 1025 O O . TYR A 1 131 ? 7.499 9.359 -11.890 1.00 94.62 131 TYR A O 1
ATOM 1033 N N . THR A 1 132 ? 7.086 8.572 -9.832 1.00 93.81 132 THR A N 1
ATOM 1034 C CA . THR A 1 132 ? 7.927 9.555 -9.156 1.00 93.81 132 THR A CA 1
ATOM 1035 C C . THR A 1 132 ? 8.474 9.018 -7.840 1.00 93.81 132 THR A C 1
ATOM 1037 O O . THR A 1 132 ? 7.814 8.284 -7.101 1.00 93.81 132 THR A O 1
ATOM 1040 N N . ARG A 1 133 ? 9.703 9.434 -7.529 1.00 91.44 133 ARG A N 1
ATOM 1041 C CA . ARG A 1 133 ? 10.334 9.256 -6.214 1.00 91.44 133 ARG A CA 1
ATOM 1042 C C . ARG A 1 133 ? 10.387 10.555 -5.404 1.00 91.44 133 ARG A C 1
ATOM 1044 O O . ARG A 1 133 ? 10.903 10.543 -4.296 1.00 91.44 133 ARG A O 1
ATOM 1051 N N . ASP A 1 134 ? 9.885 11.661 -5.959 1.00 91.06 134 ASP A N 1
ATOM 1052 C CA . ASP A 1 134 ? 9.762 12.945 -5.265 1.00 91.06 134 ASP A CA 1
ATOM 1053 C C . ASP A 1 134 ? 8.553 12.903 -4.311 1.00 91.06 134 ASP A C 1
ATOM 1055 O O . ASP A 1 134 ? 7.417 12.865 -4.798 1.00 91.06 134 ASP A O 1
ATOM 1059 N N . PRO A 1 135 ? 8.768 12.905 -2.979 1.00 86.12 135 PRO A N 1
ATOM 1060 C CA . PRO A 1 135 ? 7.692 12.800 -1.997 1.00 86.12 135 PRO A CA 1
ATOM 1061 C C . PRO A 1 135 ? 6.841 14.073 -1.905 1.00 86.12 135 PRO A C 1
ATOM 1063 O O . PRO A 1 135 ? 5.783 14.052 -1.286 1.00 86.12 135 PRO A O 1
ATOM 1066 N N . LEU A 1 136 ? 7.274 15.184 -2.510 1.00 87.44 136 LEU A N 1
ATOM 1067 C CA . LEU A 1 136 ? 6.534 16.448 -2.503 1.00 87.44 136 LEU A CA 1
ATOM 1068 C C . LEU A 1 136 ? 5.454 16.502 -3.591 1.00 87.44 136 LEU A C 1
ATOM 1070 O O . LEU A 1 136 ? 4.696 17.474 -3.667 1.00 87.44 136 LEU A O 1
ATOM 1074 N N . LYS A 1 137 ? 5.377 15.486 -4.457 1.00 88.62 137 LYS A N 1
ATOM 1075 C CA . LYS A 1 137 ? 4.333 15.401 -5.478 1.00 88.62 137 LYS A CA 1
ATOM 1076 C C . LYS A 1 137 ? 2.971 15.105 -4.833 1.00 88.62 137 LYS A C 1
ATOM 1078 O O . LYS A 1 137 ? 2.893 14.269 -3.938 1.00 88.62 137 LYS A O 1
ATOM 1083 N N . PRO A 1 138 ? 1.875 15.717 -5.327 1.00 84.81 138 PRO A N 1
ATOM 1084 C CA . PRO A 1 138 ? 0.527 15.453 -4.810 1.00 84.81 138 PRO A CA 1
ATOM 1085 C C . PRO A 1 138 ? 0.084 13.987 -4.936 1.00 84.81 138 PRO A C 1
ATOM 1087 O O . PRO A 1 138 ? -0.740 13.518 -4.153 1.00 84.81 138 PRO A O 1
ATOM 1090 N N . LEU A 1 139 ? 0.624 13.281 -5.930 1.00 88.31 139 LEU A N 1
ATOM 1091 C CA . LEU A 1 139 ? 0.489 11.846 -6.139 1.00 88.31 139 LEU A CA 1
ATOM 1092 C C . LEU A 1 139 ? 1.897 11.273 -6.298 1.00 88.31 139 LEU A C 1
ATOM 1094 O O . LEU A 1 139 ? 2.669 11.752 -7.131 1.00 88.31 139 LEU A O 1
ATOM 1098 N N . VAL A 1 140 ? 2.208 10.232 -5.535 1.00 91.19 140 VAL A N 1
ATOM 1099 C CA . VAL A 1 140 ? 3.474 9.504 -5.643 1.00 91.19 140 VAL A CA 1
ATOM 1100 C C . VAL A 1 140 ? 3.174 8.085 -6.084 1.00 91.19 140 VAL A C 1
ATOM 1102 O O . VAL A 1 140 ? 2.437 7.398 -5.395 1.00 91.19 140 VAL A O 1
ATOM 1105 N N . TYR A 1 141 ? 3.740 7.634 -7.201 1.00 94.44 141 TYR A N 1
ATOM 1106 C CA . TYR A 1 141 ? 3.658 6.243 -7.651 1.00 94.44 141 TYR A CA 1
ATOM 1107 C C . TYR A 1 141 ? 5.066 5.662 -7.814 1.00 94.44 141 TYR A C 1
ATOM 1109 O O . TYR A 1 141 ? 5.863 6.194 -8.586 1.00 94.44 141 TYR A O 1
ATOM 1117 N N . ASN A 1 142 ? 5.376 4.598 -7.066 1.00 94.50 142 ASN A N 1
ATOM 1118 C CA . ASN A 1 142 ? 6.628 3.841 -7.155 1.00 94.50 142 ASN A CA 1
ATOM 1119 C C . ASN A 1 142 ? 6.512 2.458 -6.480 1.00 94.50 142 ASN A C 1
ATOM 1121 O O . ASN A 1 142 ? 5.518 2.152 -5.825 1.00 94.50 142 ASN A O 1
ATOM 1125 N N . SER A 1 143 ? 7.526 1.601 -6.624 1.00 90.44 143 SER A N 1
ATOM 1126 C CA . SER A 1 143 ? 7.501 0.265 -6.004 1.00 90.44 143 SER A CA 1
ATOM 1127 C C . SER A 1 143 ? 7.832 0.272 -4.511 1.00 90.44 143 SER A C 1
ATOM 1129 O O . SER A 1 143 ? 7.147 -0.341 -3.692 1.00 90.44 143 SER A O 1
ATOM 1131 N N . ASN A 1 144 ? 8.894 0.987 -4.144 1.00 89.81 144 ASN A N 1
ATOM 1132 C CA . ASN A 1 144 ? 9.413 1.054 -2.781 1.00 89.81 144 ASN A CA 1
ATOM 1133 C C . ASN A 1 144 ? 9.956 2.462 -2.506 1.00 89.81 144 ASN A C 1
ATOM 1135 O O . ASN A 1 144 ? 10.755 2.988 -3.296 1.00 89.81 144 ASN A O 1
ATOM 1139 N N . PHE A 1 145 ? 9.566 3.058 -1.376 1.00 86.75 145 PHE A N 1
ATOM 1140 C CA . PHE A 1 145 ? 10.037 4.387 -0.972 1.00 86.75 145 PHE A CA 1
ATOM 1141 C C . PHE A 1 145 ? 11.527 4.362 -0.581 1.00 86.75 145 PHE A C 1
ATOM 1143 O O . PHE A 1 145 ? 12.285 5.255 -0.952 1.00 86.75 145 PHE A O 1
ATOM 1150 N N . ASP A 1 146 ? 11.963 3.273 0.046 1.00 89.50 146 ASP A N 1
ATOM 1151 C CA . ASP A 1 146 ? 13.301 2.970 0.565 1.00 89.50 146 ASP A CA 1
ATOM 1152 C C . ASP A 1 146 ? 14.153 2.117 -0.394 1.00 89.50 146 ASP A C 1
ATOM 1154 O O . ASP A 1 146 ? 15.168 1.551 0.003 1.00 89.50 146 ASP A O 1
ATOM 1158 N N . LEU A 1 147 ? 13.769 2.037 -1.674 1.00 91.88 147 LEU A N 1
ATOM 1159 C CA . LEU A 1 147 ? 14.351 1.141 -2.687 1.00 91.88 147 LEU A CA 1
ATOM 1160 C C . LEU A 1 147 ? 15.894 1.072 -2.691 1.00 91.88 147 LEU A C 1
ATOM 1162 O O . LEU A 1 147 ? 16.456 -0.000 -2.899 1.00 91.88 147 LEU A O 1
ATOM 1166 N N . TYR A 1 148 ? 16.568 2.207 -2.483 1.00 91.50 148 TYR A N 1
ATOM 1167 C CA . TYR A 1 148 ? 18.030 2.322 -2.537 1.00 91.50 148 TYR A CA 1
ATOM 1168 C C . TYR A 1 148 ? 18.736 2.115 -1.188 1.00 91.50 148 TYR A C 1
ATOM 1170 O O . TYR A 1 148 ? 19.951 1.922 -1.173 1.00 91.50 148 TYR A O 1
ATOM 1178 N N . SER A 1 149 ? 18.010 2.178 -0.072 1.00 89.88 149 SER A N 1
ATOM 1179 C CA . SER A 1 149 ? 18.553 2.034 1.286 1.00 89.88 149 SER A CA 1
ATOM 1180 C C . SER A 1 149 ? 18.211 0.688 1.922 1.00 89.88 149 SER A C 1
ATOM 1182 O O . SER A 1 149 ? 18.955 0.219 2.779 1.00 89.88 149 SER A O 1
ATOM 1184 N N . ALA A 1 150 ? 17.114 0.053 1.501 1.00 87.62 150 ALA A N 1
ATOM 1185 C CA . ALA A 1 150 ? 16.653 -1.203 2.070 1.00 87.62 150 ALA A CA 1
ATOM 1186 C C . ALA A 1 150 ? 17.568 -2.392 1.701 1.00 87.62 150 ALA A C 1
ATOM 1188 O O . ALA A 1 150 ? 18.032 -2.496 0.553 1.00 87.62 150 ALA A O 1
ATOM 1189 N N . PRO A 1 151 ? 17.786 -3.341 2.635 1.00 84.19 151 PRO A N 1
ATOM 1190 C CA . PRO A 1 151 ? 18.608 -4.530 2.395 1.00 84.19 151 PRO A CA 1
ATOM 1191 C C . PRO A 1 151 ? 17.990 -5.474 1.352 1.00 84.19 151 PRO A C 1
ATOM 1193 O O . PRO A 1 151 ? 18.720 -6.112 0.595 1.00 84.19 151 PRO A O 1
ATOM 1196 N N . ALA A 1 152 ? 16.659 -5.498 1.251 1.00 86.62 152 ALA A N 1
ATOM 1197 C CA . ALA A 1 152 ? 15.903 -6.152 0.190 1.00 86.62 152 ALA A CA 1
ATOM 1198 C C . ALA A 1 152 ? 14.721 -5.287 -0.250 1.00 86.62 152 ALA A C 1
ATOM 1200 O O . ALA A 1 152 ? 14.220 -4.452 0.498 1.00 86.62 152 ALA A O 1
ATOM 1201 N N . THR A 1 153 ? 14.296 -5.475 -1.494 1.00 90.88 153 THR A N 1
ATOM 1202 C CA . THR A 1 153 ? 13.166 -4.762 -2.093 1.00 90.88 153 THR A CA 1
ATOM 1203 C C . THR A 1 153 ? 11.874 -5.548 -1.856 1.00 90.88 153 THR A C 1
ATOM 1205 O O . THR A 1 153 ? 11.870 -6.769 -1.999 1.00 90.88 153 THR A O 1
ATOM 1208 N N . ASN A 1 154 ? 10.757 -4.883 -1.538 1.00 91.62 154 ASN A N 1
ATOM 1209 C CA . ASN A 1 154 ? 9.471 -5.578 -1.423 1.00 91.62 154 ASN A CA 1
ATOM 1210 C C . ASN A 1 154 ? 8.872 -5.865 -2.801 1.00 91.62 154 ASN A C 1
ATOM 1212 O O . ASN A 1 154 ? 8.922 -5.017 -3.697 1.00 91.62 154 ASN A O 1
ATOM 1216 N N . TRP A 1 155 ? 8.225 -7.025 -2.934 1.00 95.06 155 TRP A N 1
ATOM 1217 C CA . TRP A 1 155 ? 7.440 -7.404 -4.112 1.00 95.06 155 TRP A CA 1
ATOM 1218 C C . TRP A 1 155 ? 6.088 -6.669 -4.138 1.00 95.06 155 TRP A C 1
ATOM 1220 O O . TRP A 1 155 ? 5.030 -7.252 -3.901 1.00 95.06 155 TRP A O 1
ATOM 1230 N N . ARG A 1 156 ? 6.126 -5.348 -4.337 1.00 94.19 156 ARG A N 1
ATOM 1231 C CA . ARG A 1 156 ? 4.968 -4.453 -4.234 1.00 94.19 156 ARG A CA 1
ATOM 1232 C C . ARG A 1 156 ? 5.121 -3.242 -5.148 1.00 94.19 156 ARG A C 1
ATOM 1234 O O . ARG A 1 156 ? 6.222 -2.724 -5.299 1.00 94.19 156 ARG A O 1
ATOM 1241 N N . ASP A 1 157 ? 3.984 -2.748 -5.636 1.00 94.81 157 ASP A N 1
ATOM 1242 C CA . ASP A 1 157 ? 3.838 -1.386 -6.145 1.00 94.81 157 ASP A CA 1
ATOM 1243 C C . ASP A 1 157 ? 2.893 -0.558 -5.274 1.00 94.81 157 ASP A C 1
ATOM 1245 O O . ASP A 1 157 ? 1.936 -1.084 -4.707 1.00 94.81 157 ASP A O 1
ATOM 1249 N N . THR A 1 158 ? 3.167 0.742 -5.157 1.00 93.12 158 THR A N 1
ATOM 1250 C CA . THR A 1 158 ? 2.448 1.658 -4.266 1.00 93.12 158 THR A CA 1
ATOM 1251 C C . THR A 1 158 ? 2.138 2.958 -4.992 1.00 93.12 158 THR A C 1
ATOM 1253 O O . THR A 1 158 ? 3.016 3.544 -5.622 1.00 93.12 158 THR A O 1
ATOM 1256 N N . PHE A 1 159 ? 0.907 3.452 -4.857 1.00 91.44 159 PHE A N 1
ATOM 1257 C CA . PHE A 1 159 ? 0.654 4.875 -5.041 1.00 91.44 159 PHE A CA 1
ATOM 1258 C C . PHE A 1 159 ? 0.148 5.493 -3.736 1.00 91.44 159 PHE A C 1
ATOM 1260 O O . PHE A 1 159 ? -0.574 4.849 -2.976 1.00 91.44 159 PHE A O 1
ATOM 1267 N N . LEU A 1 160 ? 0.547 6.733 -3.482 1.00 89.44 160 LEU A N 1
ATOM 1268 C CA . LEU A 1 160 ? 0.228 7.510 -2.295 1.00 89.44 160 LEU A CA 1
ATOM 1269 C C . LEU A 1 160 ? -0.411 8.831 -2.718 1.00 89.44 160 LEU A C 1
ATOM 1271 O O . LEU A 1 160 ? 0.092 9.514 -3.613 1.00 89.44 160 LEU A O 1
ATOM 1275 N N . CYS A 1 161 ? -1.487 9.193 -2.028 1.00 88.12 161 CYS A N 1
ATOM 1276 C CA . CYS A 1 161 ? -2.111 10.508 -2.097 1.00 88.12 161 CYS A CA 1
ATOM 1277 C C . CYS A 1 161 ? -2.210 11.058 -0.678 1.00 88.12 161 CYS A C 1
ATOM 1279 O O . CYS A 1 161 ? -2.556 10.318 0.246 1.00 88.12 161 CYS A O 1
ATOM 1281 N N . TYR A 1 162 ? -1.959 12.349 -0.509 1.00 82.62 162 TYR A N 1
ATOM 1282 C CA . TYR A 1 162 ? -2.108 13.003 0.783 1.00 82.62 162 TYR A CA 1
ATOM 1283 C C . TYR A 1 162 ? -3.536 13.525 0.921 1.00 82.62 162 TYR A C 1
ATOM 1285 O O . TYR A 1 162 ? -4.033 14.230 0.050 1.00 82.62 162 TYR A O 1
ATOM 1293 N N . VAL A 1 163 ? -4.212 13.178 2.013 1.00 80.94 163 VAL A N 1
ATOM 1294 C CA . VAL A 1 163 ? -5.568 13.678 2.311 1.00 80.94 163 VAL A CA 1
ATOM 1295 C C . VAL A 1 163 ? -5.561 14.834 3.317 1.00 80.94 163 VAL A C 1
ATOM 1297 O O . VAL A 1 163 ? -6.558 15.527 3.453 1.00 80.94 163 VAL A O 1
ATOM 1300 N N . ALA A 1 164 ? -4.422 15.086 3.967 1.00 80.56 164 ALA A N 1
ATOM 1301 C CA . ALA A 1 164 ? -4.203 16.173 4.917 1.00 80.56 164 ALA A CA 1
ATOM 1302 C C . ALA A 1 164 ? -2.706 16.563 4.946 1.00 80.56 164 ALA A C 1
ATOM 1304 O O . ALA A 1 164 ? -1.863 15.744 4.570 1.00 80.56 164 ALA A O 1
ATOM 1305 N N . PRO A 1 165 ? -2.340 17.790 5.377 1.00 81.81 165 PRO A N 1
ATOM 1306 C CA . PRO A 1 165 ? -3.229 18.923 5.663 1.00 81.81 165 PRO A CA 1
ATOM 1307 C C . PRO A 1 165 ? -3.778 19.585 4.390 1.00 81.81 165 PRO A C 1
ATOM 1309 O O . PRO A 1 165 ? -4.773 20.295 4.444 1.00 81.81 165 PRO A O 1
ATOM 1312 N N . ASN A 1 166 ? -3.133 19.357 3.244 1.00 80.31 166 ASN A N 1
ATOM 1313 C CA . ASN A 1 166 ? -3.573 19.856 1.947 1.00 80.31 166 ASN A CA 1
ATOM 1314 C C . ASN A 1 166 ? -3.957 18.651 1.081 1.00 80.31 166 ASN A C 1
ATOM 1316 O O . ASN A 1 166 ? -3.053 17.997 0.556 1.00 80.31 166 ASN A O 1
ATOM 1320 N N . PRO A 1 167 ? -5.253 18.322 0.958 1.00 81.75 167 PRO A N 1
ATOM 1321 C CA . PRO A 1 167 ? -5.680 17.154 0.203 1.00 81.75 167 PRO A CA 1
ATOM 1322 C C . PRO A 1 167 ? -5.275 17.257 -1.270 1.00 81.75 167 PRO A C 1
ATOM 1324 O O . PRO A 1 167 ? -5.395 18.317 -1.895 1.00 81.75 167 PRO A O 1
ATOM 1327 N N . THR A 1 168 ? -4.836 16.134 -1.839 1.00 83.44 168 THR A N 1
ATOM 1328 C CA . THR A 1 168 ? -4.576 15.983 -3.270 1.00 83.44 168 THR A CA 1
ATOM 1329 C C . THR A 1 168 ? -5.834 16.353 -4.043 1.00 83.44 168 THR A C 1
ATOM 1331 O O . THR A 1 168 ? -6.919 15.804 -3.809 1.00 83.44 168 THR A O 1
ATOM 1334 N N . LYS A 1 169 ? -5.704 17.295 -4.978 1.00 85.25 169 LYS A N 1
ATOM 1335 C CA . LYS A 1 169 ? -6.857 17.765 -5.736 1.00 85.25 169 LYS A CA 1
ATOM 1336 C C . LYS A 1 169 ? -7.351 16.658 -6.667 1.00 85.25 169 LYS A C 1
ATOM 1338 O O . LYS A 1 169 ? -6.543 15.869 -7.163 1.00 85.25 169 LYS A O 1
ATOM 1343 N N . PRO A 1 170 ? -8.658 16.587 -6.968 1.00 83.94 170 PRO A N 1
ATOM 1344 C CA . PRO A 1 170 ? -9.182 15.578 -7.881 1.00 83.94 170 PRO A CA 1
ATOM 1345 C C . PRO A 1 170 ? -8.462 15.549 -9.236 1.00 83.94 170 PRO A C 1
ATOM 1347 O O . PRO A 1 170 ? -8.267 14.476 -9.793 1.00 83.94 170 PRO A O 1
ATOM 1350 N N . GLU A 1 171 ? -8.044 16.696 -9.767 1.00 85.69 171 GLU A N 1
ATOM 1351 C CA . GLU A 1 171 ? -7.277 16.813 -11.011 1.00 85.69 171 GLU A CA 1
ATOM 1352 C C . GLU A 1 171 ? -5.872 16.197 -10.958 1.00 85.69 171 GLU A C 1
ATOM 1354 O O . GLU A 1 171 ? -5.359 15.808 -12.005 1.00 85.69 171 GLU A O 1
ATOM 1359 N N . ASP A 1 172 ? -5.286 16.040 -9.773 1.00 85.12 172 ASP A N 1
ATOM 1360 C CA . ASP A 1 172 ? -3.966 15.430 -9.586 1.00 85.12 172 ASP A CA 1
ATOM 1361 C C . ASP A 1 172 ? -4.054 13.900 -9.431 1.00 85.12 172 ASP A C 1
ATOM 1363 O O . ASP A 1 172 ? -3.055 13.192 -9.543 1.00 85.12 172 ASP A O 1
ATOM 1367 N N . LEU A 1 173 ? -5.258 13.361 -9.202 1.00 86.19 173 LEU A N 1
ATOM 1368 C CA . LEU A 1 173 ? -5.490 11.920 -9.111 1.00 86.19 173 LEU A CA 1
ATOM 1369 C C . LEU A 1 173 ? -5.611 11.279 -10.504 1.00 86.19 173 LEU A C 1
ATOM 1371 O O . LEU A 1 173 ? -6.122 11.919 -11.436 1.00 86.19 173 LEU A O 1
ATOM 1375 N N . PRO A 1 174 ? -5.266 9.984 -10.655 1.00 86.62 174 PRO A N 1
ATOM 1376 C CA . PRO A 1 174 ? -5.544 9.236 -11.877 1.00 86.62 174 PRO A CA 1
ATOM 1377 C C . PRO A 1 174 ? -7.039 9.267 -12.197 1.00 86.62 174 PRO A C 1
ATOM 1379 O O . PRO A 1 174 ? -7.869 9.123 -11.296 1.00 86.62 174 PRO A O 1
ATOM 1382 N N . GLN A 1 175 ? -7.408 9.417 -13.473 1.00 84.94 175 GLN A N 1
ATOM 1383 C CA . GLN A 1 175 ? -8.810 9.573 -13.893 1.00 84.94 175 GLN A CA 1
ATOM 1384 C C . GLN A 1 175 ? -9.729 8.475 -13.329 1.00 84.94 175 GLN A C 1
ATOM 1386 O O . GLN A 1 175 ? -10.836 8.765 -12.874 1.00 84.94 175 GLN A O 1
ATOM 1391 N N . VAL A 1 176 ? -9.238 7.233 -13.289 1.00 86.75 176 VAL A N 1
ATOM 1392 C CA . VAL A 1 176 ? -9.942 6.058 -12.745 1.00 86.75 176 VAL A CA 1
ATOM 1393 C C . VAL A 1 176 ? -10.225 6.140 -11.238 1.00 86.75 176 VAL A C 1
ATOM 1395 O O . VAL A 1 176 ? -11.137 5.468 -10.756 1.00 86.75 176 VAL A O 1
ATOM 1398 N N . CYS A 1 177 ? -9.505 6.992 -10.503 1.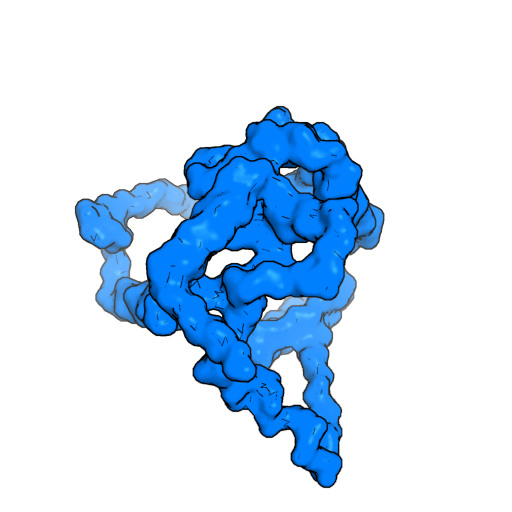00 84.56 177 CYS A N 1
ATOM 1399 C CA . CYS A 1 177 ? -9.648 7.209 -9.062 1.00 84.56 177 CYS A CA 1
ATOM 1400 C C . CYS A 1 177 ? -10.520 8.438 -8.715 1.00 84.56 177 CYS A C 1
ATOM 1402 O O . CYS A 1 177 ? -11.096 8.496 -7.626 1.00 84.56 177 CYS A O 1
ATOM 1404 N N . ARG A 1 178 ? -10.682 9.412 -9.629 1.00 78.69 178 ARG A N 1
ATOM 1405 C CA . ARG A 1 178 ? -11.296 10.734 -9.342 1.00 78.69 178 ARG A CA 1
ATOM 1406 C C . ARG A 1 178 ? -12.746 10.684 -8.858 1.00 78.69 178 ARG A C 1
ATOM 1408 O O . ARG A 1 178 ? -13.102 11.354 -7.892 1.00 78.69 178 ARG A O 1
ATOM 1415 N N . GLY A 1 179 ? -13.601 9.907 -9.526 1.00 64.19 179 GLY A N 1
ATOM 1416 C CA . GLY A 1 179 ? -15.031 9.820 -9.184 1.00 64.19 179 GLY A CA 1
ATOM 1417 C C . GLY A 1 179 ? -15.302 9.149 -7.833 1.00 64.19 179 GLY A C 1
ATOM 1418 O O . GLY A 1 179 ? -16.350 9.370 -7.232 1.00 64.19 179 GLY A O 1
ATOM 1419 N N . LYS A 1 180 ? -14.330 8.367 -7.354 1.00 63.22 180 LYS A N 1
ATOM 1420 C CA . LYS A 1 180 ? -14.433 7.467 -6.201 1.00 63.22 180 LYS A CA 1
ATOM 1421 C C . LYS A 1 180 ? -13.895 8.126 -4.924 1.00 63.22 180 LYS A C 1
ATOM 1423 O O . LYS A 1 180 ? -14.488 7.989 -3.862 1.00 63.22 180 LYS A O 1
ATOM 1428 N N . HIS A 1 181 ? -12.867 8.966 -5.059 1.00 55.72 181 HIS A N 1
ATOM 1429 C CA . HIS A 1 181 ? -12.268 9.753 -3.971 1.00 55.72 181 HIS A CA 1
ATOM 1430 C C . HIS A 1 181 ? -13.209 10.835 -3.394 1.00 55.72 181 HIS A C 1
ATOM 1432 O O . HIS A 1 181 ? -13.183 11.138 -2.203 1.00 55.72 181 HIS A O 1
ATOM 1438 N N . ARG A 1 182 ? -14.100 11.406 -4.223 1.00 54.97 182 ARG A N 1
ATOM 1439 C CA . ARG A 1 182 ? -14.952 12.556 -3.846 1.00 54.97 182 ARG A CA 1
ATOM 1440 C C . ARG A 1 182 ? -16.017 12.241 -2.785 1.00 54.97 182 ARG A C 1
ATOM 1442 O O . ARG A 1 182 ? -16.471 13.153 -2.103 1.00 54.97 182 ARG A O 1
ATOM 1449 N N . ARG A 1 183 ? -16.460 10.984 -2.666 1.00 55.44 183 ARG A N 1
ATOM 1450 C CA . ARG A 1 183 ? -17.401 10.562 -1.608 1.00 55.44 183 ARG A CA 1
ATOM 1451 C C . ARG A 1 183 ? -16.699 10.306 -0.279 1.00 55.44 183 ARG A C 1
ATOM 1453 O O . ARG A 1 183 ? -17.308 10.507 0.762 1.00 55.44 183 ARG A O 1
ATOM 1460 N N . GLN A 1 184 ? -15.433 9.905 -0.337 1.00 53.53 184 GLN A N 1
ATOM 1461 C CA . GLN A 1 184 ? -14.643 9.532 0.826 1.00 53.53 184 GLN A CA 1
ATOM 1462 C C . GLN A 1 184 ? -14.141 10.762 1.589 1.00 53.53 184 GLN A C 1
ATOM 1464 O O . GLN A 1 184 ? -14.325 10.830 2.798 1.00 53.53 184 GLN A O 1
ATOM 1469 N N . LEU A 1 185 ? -13.624 11.777 0.880 1.00 51.41 185 LEU A N 1
ATOM 1470 C CA . LEU A 1 185 ? -13.225 13.047 1.503 1.00 51.41 185 LEU A CA 1
ATOM 1471 C C . LEU A 1 185 ? -14.393 13.741 2.207 1.00 51.41 185 LEU A C 1
ATOM 1473 O O . LEU A 1 185 ? -14.229 14.204 3.320 1.00 51.41 185 LEU A O 1
ATOM 1477 N N . LYS A 1 186 ? -15.600 13.710 1.629 1.00 49.72 186 LYS A N 1
ATOM 1478 C CA . LYS A 1 186 ? -16.797 14.271 2.279 1.00 49.72 186 LYS A CA 1
ATOM 1479 C C . LYS A 1 186 ? -17.214 13.551 3.566 1.00 49.72 186 LYS A C 1
ATOM 1481 O O . LYS A 1 186 ? -18.018 14.099 4.312 1.00 49.72 186 LYS A O 1
ATOM 1486 N N . GLY A 1 187 ? -16.760 12.313 3.770 1.00 48.69 187 GLY A N 1
ATOM 1487 C CA . GLY A 1 187 ? -16.961 11.573 5.015 1.00 48.69 187 GLY A CA 1
ATOM 1488 C C . GLY A 1 187 ? -15.992 12.032 6.103 1.00 48.69 187 GLY A C 1
ATOM 1489 O O . GLY A 1 187 ? -16.435 12.284 7.212 1.00 48.69 187 GLY A O 1
ATOM 1490 N N . PHE A 1 188 ? -14.716 12.221 5.747 1.00 43.88 188 PHE A N 1
ATOM 1491 C CA . PHE A 1 188 ? -13.678 12.732 6.652 1.00 43.88 188 PHE A CA 1
ATOM 1492 C C . PHE A 1 188 ? -13.847 14.231 6.967 1.00 43.88 188 PHE A C 1
ATOM 1494 O O . PHE A 1 188 ? -13.766 14.619 8.120 1.00 43.88 188 PHE A O 1
ATOM 1501 N N . GLU A 1 189 ? -14.182 15.067 5.978 1.00 43.78 189 GLU A N 1
ATOM 1502 C CA . GLU A 1 189 ? -14.433 16.510 6.171 1.00 43.78 189 GLU A CA 1
ATOM 1503 C C . GLU A 1 189 ? -15.642 16.778 7.086 1.00 43.78 189 GLU A C 1
ATOM 1505 O O . GLU A 1 189 ? -15.674 17.775 7.798 1.00 43.78 189 GLU A O 1
ATOM 1510 N N . LYS A 1 190 ? -16.646 15.889 7.090 1.00 39.38 190 LYS A N 1
ATOM 1511 C CA . LYS A 1 190 ? -17.814 16.031 7.973 1.00 39.38 190 LYS A CA 1
ATOM 1512 C C . LYS A 1 190 ? -17.495 15.781 9.444 1.00 39.38 190 LYS A C 1
ATOM 1514 O O . LYS A 1 190 ? -18.174 16.355 10.287 1.00 39.38 190 LYS A O 1
ATOM 1519 N N . GLU A 1 191 ? -16.505 14.942 9.744 1.00 41.41 191 GLU A N 1
ATOM 1520 C CA . GLU A 1 191 ? -16.057 14.723 11.124 1.00 41.41 191 GLU A CA 1
ATOM 1521 C C . GLU A 1 191 ? -15.376 15.979 11.690 1.00 41.41 191 GLU A C 1
ATOM 1523 O O . GLU A 1 191 ? -15.558 16.277 12.867 1.00 41.41 191 GLU A O 1
ATOM 1528 N N . ASP A 1 192 ? -14.698 16.764 10.845 1.00 41.06 192 ASP A N 1
ATOM 1529 C CA . ASP A 1 192 ? -14.062 18.024 11.252 1.00 41.06 192 ASP A CA 1
ATOM 1530 C C . ASP A 1 192 ? -15.075 19.177 11.449 1.00 41.06 192 ASP A C 1
ATOM 1532 O O . ASP A 1 192 ? -14.862 20.059 12.284 1.00 41.06 192 ASP A O 1
ATOM 1536 N N . ASP A 1 193 ? -16.193 19.183 10.710 1.00 41.50 193 ASP A N 1
ATOM 1537 C CA . ASP A 1 193 ? -17.212 20.248 10.777 1.00 41.50 193 ASP A CA 1
ATOM 1538 C C . ASP A 1 193 ? -18.224 20.078 11.938 1.00 41.50 193 ASP A C 1
ATOM 1540 O O . ASP A 1 193 ? -18.810 21.070 12.389 1.00 41.50 193 ASP A O 1
ATOM 1544 N N . ASP A 1 194 ? -18.434 18.856 12.452 1.00 37.12 194 ASP A N 1
ATOM 1545 C CA . ASP A 1 194 ? -19.376 18.576 13.555 1.00 37.12 194 ASP A CA 1
ATOM 1546 C C . ASP A 1 194 ? -18.781 18.833 14.966 1.00 37.12 194 ASP A C 1
ATOM 1548 O O . ASP A 1 194 ? -19.516 18.826 15.957 1.00 37.12 194 ASP A O 1
ATOM 1552 N N . GLU A 1 195 ? -17.499 19.217 15.087 1.00 45.06 195 GLU A N 1
ATOM 1553 C CA . GLU A 1 195 ? -16.914 19.801 16.317 1.00 45.06 195 GLU A CA 1
ATOM 1554 C C . GLU A 1 195 ? -17.275 21.296 16.507 1.00 45.06 195 GLU A C 1
ATOM 1556 O O . GLU A 1 195 ? -16.514 22.117 17.032 1.00 45.06 195 GLU A O 1
ATOM 1561 N N . GLY A 1 196 ? -18.495 21.678 16.123 1.00 37.88 196 GLY A N 1
ATOM 1562 C CA . GLY A 1 196 ? -19.096 22.987 16.376 1.00 37.88 196 GLY A CA 1
ATOM 1563 C C . GLY A 1 196 ? -19.477 23.195 17.846 1.00 37.88 196 GLY A C 1
ATOM 1564 O O . GLY A 1 196 ? -20.651 23.364 18.171 1.00 37.88 196 GLY A O 1
ATOM 1565 N N . GLY A 1 197 ? -18.490 23.210 18.745 1.00 32.47 197 GLY A N 1
ATOM 1566 C CA . GLY A 1 197 ? -18.679 23.335 20.191 1.00 32.47 197 GLY A CA 1
ATOM 1567 C C . GLY A 1 197 ? -17.597 24.163 20.884 1.00 32.47 197 GLY A C 1
ATOM 1568 O O . GLY A 1 197 ? -16.858 23.641 21.703 1.00 32.47 197 GLY A O 1
ATOM 1569 N N . GLY A 1 198 ? -17.519 25.464 20.578 1.00 36.34 198 GLY A N 1
ATOM 1570 C CA . GLY A 1 198 ? -16.971 26.503 21.467 1.00 36.34 198 GLY A CA 1
ATOM 1571 C C . GLY A 1 198 ? -15.679 26.180 22.238 1.00 36.34 198 GLY A C 1
ATOM 1572 O O . GLY A 1 198 ? -15.680 26.223 23.464 1.00 36.34 198 GLY A O 1
ATOM 1573 N N . GLY A 1 199 ? -14.570 25.934 21.540 1.00 30.77 199 GLY A N 1
ATOM 1574 C CA . GLY A 1 199 ? -13.223 25.862 22.118 1.00 30.77 199 GLY A CA 1
ATOM 1575 C C . GLY A 1 199 ? -12.263 26.761 21.340 1.00 30.77 199 GLY A C 1
ATOM 1576 O O . GLY A 1 199 ? -12.330 26.825 20.118 1.00 30.77 199 GLY A O 1
ATOM 1577 N N . ASN A 1 200 ? -11.422 27.525 22.041 1.00 29.84 200 ASN A N 1
ATOM 1578 C CA . ASN A 1 200 ? -10.507 28.517 21.466 1.00 29.84 200 ASN A CA 1
ATOM 1579 C C . ASN A 1 200 ? -9.749 28.005 20.230 1.00 29.84 200 ASN A C 1
ATOM 1581 O O . ASN A 1 200 ? -9.133 26.944 20.274 1.00 29.84 200 ASN A O 1
ATOM 1585 N N . ARG A 1 201 ? -9.714 28.823 19.167 1.00 35.94 201 ARG A N 1
ATOM 1586 C CA . ARG A 1 201 ? -8.850 28.611 17.998 1.00 35.94 201 ARG A CA 1
ATOM 1587 C C . ARG A 1 201 ? -7.415 28.370 18.469 1.00 35.94 201 ARG A C 1
ATOM 1589 O O . ARG A 1 201 ? -6.765 29.308 18.936 1.00 35.94 201 ARG A O 1
ATOM 1596 N N . ALA A 1 202 ? -6.913 27.150 18.304 1.00 34.78 202 ALA A N 1
ATOM 1597 C CA . ALA A 1 202 ? -5.485 26.889 18.352 1.00 34.78 202 ALA A CA 1
ATOM 1598 C C . ALA A 1 202 ? -4.863 27.532 17.105 1.00 34.78 202 ALA A C 1
ATOM 1600 O O . ALA A 1 202 ? -4.815 26.956 16.020 1.00 34.78 202 ALA A O 1
ATOM 1601 N N . GLY A 1 203 ? -4.449 28.792 17.241 1.00 36.16 203 GLY A N 1
ATOM 1602 C CA . GLY A 1 203 ? -3.484 29.372 16.321 1.00 36.16 203 GLY A CA 1
ATOM 1603 C C . GLY A 1 203 ? -2.223 28.508 16.321 1.00 36.16 203 GLY A C 1
ATOM 1604 O O . GLY A 1 203 ? -1.841 27.968 17.357 1.00 36.16 203 GLY A O 1
ATOM 1605 N N . ARG A 1 204 ? -1.598 28.377 15.149 1.00 40.88 204 ARG A N 1
ATOM 1606 C CA . ARG A 1 204 ? -0.296 27.731 14.944 1.00 40.88 204 ARG A CA 1
ATOM 1607 C C . ARG A 1 204 ? 0.661 28.090 16.090 1.00 40.88 204 ARG A C 1
ATOM 1609 O O . ARG A 1 204 ? 1.045 29.253 16.209 1.00 40.88 204 ARG A O 1
ATOM 1616 N N . VAL A 1 205 ? 1.037 27.107 16.909 1.00 48.81 205 VAL A N 1
ATOM 1617 C CA . VAL A 1 205 ? 2.099 27.281 17.907 1.00 48.81 205 VAL A CA 1
ATOM 1618 C C . VAL A 1 205 ? 3.406 27.435 17.123 1.00 48.81 205 VAL A C 1
ATOM 1620 O O . VAL A 1 205 ? 3.706 26.576 16.291 1.00 48.81 205 VAL A O 1
ATOM 1623 N N . PRO A 1 206 ? 4.150 28.541 17.272 1.00 45.69 206 PRO A N 1
ATOM 1624 C CA . PRO A 1 206 ? 5.415 28.695 16.573 1.00 45.69 206 PRO A CA 1
ATOM 1625 C C . PRO A 1 206 ? 6.402 27.636 17.077 1.00 45.69 206 PRO A C 1
ATOM 1627 O O . PRO A 1 206 ? 6.495 27.402 18.283 1.00 45.69 206 PRO A O 1
ATOM 1630 N N . MET A 1 207 ? 7.113 26.998 16.151 1.00 45.59 207 MET A N 1
ATOM 1631 C CA . MET A 1 207 ? 8.247 26.135 16.470 1.00 45.59 207 MET A CA 1
ATOM 1632 C C . MET A 1 207 ? 9.527 26.964 16.545 1.00 45.59 207 MET A C 1
ATOM 1634 O O . MET A 1 207 ? 9.653 27.987 15.860 1.00 45.59 207 MET A O 1
ATOM 1638 N N . ASP A 1 208 ? 10.469 26.520 17.364 1.00 62.94 208 ASP A N 1
ATOM 1639 C CA . ASP A 1 208 ? 11.822 27.058 17.370 1.00 62.94 208 ASP A CA 1
ATOM 1640 C C . ASP A 1 208 ? 12.655 26.517 16.179 1.00 62.94 208 ASP A C 1
ATOM 1642 O O . ASP A 1 208 ? 12.197 25.644 15.434 1.00 62.94 208 ASP A O 1
ATOM 1646 N N . PRO A 1 209 ? 13.871 27.048 15.943 1.00 47.50 209 PRO A N 1
ATOM 1647 C CA . PRO A 1 209 ? 14.740 26.598 14.852 1.00 47.50 209 PRO A CA 1
ATOM 1648 C C . PRO A 1 209 ? 15.199 25.135 14.953 1.00 47.50 209 PRO A C 1
ATOM 1650 O O . PRO A 1 209 ? 15.722 24.611 13.972 1.00 47.50 209 PRO A O 1
ATOM 1653 N N . GLU A 1 210 ? 15.031 24.496 16.112 1.00 55.44 210 GLU A N 1
ATOM 1654 C CA . GLU A 1 210 ? 15.389 23.099 16.378 1.00 55.44 210 GLU A CA 1
ATOM 1655 C C . GLU A 1 210 ? 14.172 22.162 16.238 1.00 55.44 210 GLU A C 1
ATOM 1657 O O . GLU A 1 210 ? 14.307 20.946 16.357 1.00 55.44 210 GLU A O 1
ATOM 1662 N N . GLY A 1 211 ? 12.992 22.701 15.902 1.00 50.22 211 GLY A N 1
ATOM 1663 C CA . GLY A 1 211 ? 11.778 21.927 15.639 1.00 50.22 211 GLY A CA 1
ATOM 1664 C C . GLY A 1 211 ? 10.995 21.538 16.895 1.00 50.22 211 GLY A C 1
ATOM 1665 O O . GLY A 1 211 ? 10.174 20.618 16.833 1.00 50.22 211 GLY A O 1
ATOM 1666 N N . ALA A 1 212 ? 11.226 22.209 18.028 1.00 55.59 212 ALA A N 1
ATOM 1667 C CA . ALA A 1 212 ? 10.423 22.051 19.240 1.00 55.59 212 ALA A CA 1
ATOM 1668 C C . ALA A 1 212 ? 9.278 23.071 19.278 1.00 55.59 212 ALA A C 1
ATOM 1670 O O . ALA A 1 212 ? 9.412 24.213 18.821 1.00 55.59 212 ALA A O 1
ATOM 1671 N N . TRP A 1 213 ? 8.129 22.679 19.831 1.00 58.47 213 TRP A N 1
ATOM 1672 C CA . TRP A 1 213 ? 7.019 23.616 20.007 1.00 58.47 213 TRP A CA 1
ATOM 1673 C C . TRP A 1 213 ? 7.331 24.577 21.156 1.00 58.47 213 TRP A C 1
ATOM 1675 O O . TRP A 1 213 ? 7.730 24.153 22.242 1.00 58.47 213 TRP A O 1
ATOM 1685 N N . LEU A 1 214 ? 7.108 25.882 20.966 1.00 44.47 214 LEU A N 1
ATOM 1686 C CA . LEU A 1 214 ? 7.296 26.843 22.055 1.00 44.47 214 LEU A CA 1
ATOM 1687 C C . LEU A 1 214 ? 6.324 26.541 23.210 1.00 44.47 214 LEU A C 1
ATOM 1689 O O . LEU A 1 214 ? 5.121 26.780 23.102 1.00 44.47 214 LEU A O 1
ATOM 1693 N N . GLY A 1 215 ? 6.865 26.036 24.323 1.00 53.25 215 GLY A N 1
ATOM 1694 C CA . GLY A 1 215 ? 6.109 25.619 25.510 1.00 53.25 215 GLY A CA 1
ATOM 1695 C C . GLY A 1 215 ? 5.934 24.104 25.675 1.00 53.25 215 GLY A C 1
ATOM 1696 O O . GLY A 1 215 ? 5.259 23.691 26.618 1.00 53.25 215 GLY A O 1
ATOM 1697 N N . GLU A 1 216 ? 6.534 23.288 24.803 1.00 57.62 216 GLU A N 1
ATOM 1698 C CA . GLU A 1 216 ? 6.600 21.828 24.947 1.00 57.62 216 GLU A CA 1
ATOM 1699 C C . GLU A 1 216 ? 7.259 21.459 26.281 1.00 57.62 216 GLU A C 1
ATOM 1701 O O . GLU A 1 216 ? 8.333 21.963 26.629 1.00 57.62 216 GLU A O 1
ATOM 1706 N N . LYS A 1 217 ? 6.597 20.604 27.068 1.00 61.12 217 LYS A N 1
ATOM 1707 C CA . LYS A 1 217 ? 7.207 20.088 28.291 1.00 61.12 217 LYS A CA 1
ATOM 1708 C C . LYS A 1 217 ? 8.302 19.107 27.898 1.00 61.12 217 LYS A C 1
ATOM 1710 O O . LYS A 1 217 ? 8.130 18.285 27.008 1.00 61.12 217 LYS A O 1
ATOM 1715 N N . GLU A 1 218 ? 9.405 19.156 28.635 1.00 56.69 218 GLU A N 1
ATOM 1716 C CA . GLU A 1 218 ? 10.568 18.277 28.472 1.00 56.69 218 GLU A CA 1
ATOM 1717 C C . GLU A 1 218 ? 10.196 16.779 28.384 1.00 56.69 218 GLU A C 1
ATOM 1719 O O . GLU A 1 218 ? 10.874 16.002 27.719 1.00 56.69 218 GLU A O 1
ATOM 1724 N N . GLU A 1 219 ? 9.116 16.369 29.054 1.00 57.75 219 GLU A N 1
ATOM 1725 C CA . GLU A 1 219 ? 8.598 14.996 29.044 1.00 57.75 219 GLU A CA 1
ATOM 1726 C C . GLU A 1 219 ? 7.923 14.619 27.716 1.00 57.75 219 GLU A C 1
ATOM 1728 O O . GLU A 1 219 ? 8.135 13.510 27.228 1.00 57.75 219 GLU A O 1
ATOM 1733 N N . ASP A 1 220 ? 7.189 15.549 27.101 1.00 55.78 220 ASP A N 1
ATOM 1734 C CA . ASP A 1 220 ? 6.509 15.345 25.816 1.00 55.78 220 ASP A CA 1
ATOM 1735 C C . ASP A 1 220 ? 7.534 15.280 24.671 1.00 55.78 220 ASP A C 1
ATOM 1737 O O . ASP A 1 220 ? 7.449 14.412 23.799 1.00 55.78 220 ASP A O 1
ATOM 1741 N N . ARG A 1 221 ? 8.589 16.107 24.754 1.00 62.22 221 ARG A N 1
ATOM 1742 C CA . ARG A 1 221 ? 9.739 16.053 23.838 1.00 62.22 221 ARG A CA 1
ATOM 1743 C C . ARG A 1 221 ? 10.431 14.691 23.880 1.00 62.22 221 ARG A C 1
ATOM 1745 O O . ARG A 1 221 ? 10.673 14.085 22.841 1.00 62.22 221 ARG A O 1
ATOM 1752 N N . LYS A 1 222 ? 10.691 14.176 25.086 1.00 60.41 222 LYS A N 1
ATOM 1753 C CA . LYS A 1 222 ? 11.318 12.858 25.278 1.00 60.41 222 LYS A CA 1
ATOM 1754 C C . LYS A 1 222 ? 10.444 11.708 24.796 1.00 60.41 222 LYS A C 1
ATOM 1756 O O . LYS A 1 222 ? 10.979 10.688 24.373 1.00 60.41 222 LYS A O 1
ATOM 1761 N N . PHE A 1 223 ? 9.121 11.838 24.878 1.00 50.72 223 PHE A N 1
ATOM 1762 C CA . PHE A 1 223 ? 8.209 10.835 24.334 1.00 50.72 223 PHE A CA 1
ATOM 1763 C C . PHE A 1 223 ? 8.289 10.788 22.804 1.00 50.72 223 PHE A C 1
ATOM 1765 O O . PHE A 1 223 ? 8.424 9.704 22.243 1.00 50.72 223 PHE A O 1
ATOM 1772 N N . ARG A 1 224 ? 8.307 11.952 22.143 1.00 66.81 224 ARG A N 1
ATOM 1773 C CA . ARG A 1 224 ? 8.457 12.052 20.684 1.00 66.81 224 ARG A CA 1
ATOM 1774 C C . ARG A 1 224 ? 9.804 11.531 20.191 1.00 66.81 224 ARG A C 1
ATOM 1776 O O . ARG A 1 224 ? 9.827 10.713 19.281 1.00 66.81 224 ARG A O 1
ATOM 1783 N N . GLU A 1 225 ? 10.905 11.946 20.814 1.00 59.72 225 GLU A N 1
ATOM 1784 C CA . GLU A 1 225 ? 12.248 11.454 20.465 1.00 59.72 225 GLU A CA 1
ATOM 1785 C C . GLU A 1 225 ? 12.345 9.932 20.639 1.00 59.72 225 GLU A C 1
ATOM 1787 O O . GLU A 1 225 ? 12.950 9.246 19.823 1.00 59.72 225 GLU A O 1
ATOM 1792 N N . LYS A 1 226 ? 11.680 9.380 21.662 1.00 50.94 226 LYS A N 1
ATOM 1793 C CA . LYS A 1 226 ? 11.609 7.933 21.866 1.00 50.94 226 LYS A CA 1
ATOM 1794 C C . LYS A 1 226 ? 10.778 7.234 20.789 1.00 50.94 226 LYS A C 1
ATOM 1796 O O . LYS A 1 226 ? 11.162 6.147 20.374 1.00 50.94 226 LYS A O 1
ATOM 1801 N N . GLU A 1 227 ? 9.666 7.810 20.333 1.00 47.41 227 GLU A N 1
ATOM 1802 C CA . GLU A 1 227 ? 8.909 7.248 19.205 1.00 47.41 227 GLU A CA 1
ATOM 1803 C C . GLU A 1 227 ? 9.696 7.314 17.892 1.00 47.41 227 GLU A C 1
ATOM 1805 O O . GLU A 1 227 ? 9.688 6.341 17.142 1.00 47.41 227 GLU A O 1
ATOM 1810 N N . GLU A 1 228 ? 10.438 8.396 17.646 1.00 46.12 228 GLU A N 1
ATOM 1811 C CA . GLU A 1 228 ? 11.315 8.523 16.475 1.00 46.12 228 GLU A CA 1
ATOM 1812 C C . GLU A 1 228 ? 12.459 7.492 16.517 1.00 46.12 228 GLU A C 1
ATOM 1814 O O . GLU A 1 228 ? 12.663 6.776 15.537 1.00 46.12 228 GLU A O 1
ATOM 1819 N N . ASP A 1 229 ? 13.119 7.296 17.662 1.00 43.94 229 ASP A N 1
ATOM 1820 C CA . ASP A 1 229 ? 14.140 6.247 17.832 1.00 43.94 229 ASP A CA 1
ATOM 1821 C C . ASP A 1 229 ? 13.563 4.827 17.708 1.00 43.94 229 ASP A C 1
ATOM 1823 O O . ASP A 1 229 ? 14.250 3.911 17.265 1.00 43.94 229 ASP A O 1
ATOM 1827 N N . THR A 1 230 ? 12.294 4.619 18.074 1.00 48.41 230 THR A N 1
ATOM 1828 C CA . THR A 1 230 ? 11.637 3.305 17.933 1.00 48.41 230 THR A CA 1
ATOM 1829 C C . THR A 1 230 ? 11.172 3.053 16.495 1.00 48.41 230 THR A C 1
ATOM 1831 O O . THR A 1 230 ? 11.033 1.904 16.082 1.00 48.41 230 THR A O 1
ATOM 1834 N N . MET A 1 231 ? 10.919 4.114 15.725 1.00 33.62 231 MET A N 1
ATOM 1835 C CA . MET A 1 231 ? 10.447 4.035 14.341 1.00 33.62 231 MET A CA 1
ATOM 1836 C C . MET A 1 231 ? 11.600 3.995 13.321 1.00 33.62 231 MET A C 1
ATOM 1838 O O . MET A 1 231 ? 11.412 3.469 12.224 1.00 33.62 231 MET A O 1
ATOM 1842 N N . PHE A 1 232 ? 12.782 4.517 13.673 1.00 40.78 232 PHE A N 1
ATOM 1843 C CA . PHE A 1 232 ? 13.946 4.621 12.781 1.00 40.78 232 PHE A CA 1
ATOM 1844 C C . PHE A 1 232 ? 15.217 3.903 13.280 1.00 40.78 232 PHE A C 1
ATOM 1846 O O . PHE A 1 232 ? 16.254 4.004 12.618 1.00 40.78 232 PHE A O 1
ATOM 1853 N N . GLY A 1 233 ? 15.145 3.195 14.414 1.00 32.03 233 GLY A N 1
ATOM 1854 C CA . GLY A 1 233 ? 16.232 2.395 14.999 1.00 32.03 233 GLY A CA 1
ATOM 1855 C C . GLY A 1 233 ? 16.290 0.946 14.531 1.00 32.03 233 GLY A C 1
ATOM 1856 O O . GLY A 1 233 ? 15.219 0.339 14.314 1.00 32.03 233 GLY A O 1
#

Radius of gyration: 23.1 Å; Cα contacts (8 Å, |Δi|>4): 183; chains: 1; bounding box: 56×59×49 Å

Organism: Malus baccata (NCBI:txid106549)

Mean predicted aligned error: 14.1 Å

Foldseek 3Di:
DPDDQDLVNLLVVLVVQVVLLLALLNVVVVVDPDDDPLADDDPVVVVPPPPPDPDPDDPPPDDAAEQECPPVVVVDPVSVVVSVVSVVCSCVPPVDHHYHPPVDDPVLVVLQVQLVVVLNPDDSVVSSVQDDLPPPQQKHWDQDNCSNPDPHGHSGIDMDHDCPDDGRDLVSDDPSCSVSVVVVNVVVVVVVVVPPDDDDPPDDQDADPVGHGVPDDPVNVVVVVVVVVVVPD

Nearest PDB structures (foldseek):
  1gp4-assembly1_A  TM=7.727E-01  e=2.771E-04  Arabidopsis thaliana
  5c3q-assembly4_D  TM=8.163E-01  e=5.105E-01  Neurospora crassa
  5c3s-assembly3_C  TM=5.721E-01  e=1.744E-01  Neurospora crassa
  5c3s-assembly2_B  TM=5.770E-01  e=3.788E-01  Neurospora crassa
  5c3p-assembly2_B  TM=5.418E-01  e=6.880E-01  Neurospora crassa

Secondary structure (DSSP, 8-state):
--PPPPHHHHHHHHHHHHHH--HHHHHHHTT-SS--GGGSPPHHHHTTTSSSSS--S-----PPPEEE-TTGGGT-HHHHHHHHHHHHHHHHHTS--EEES-S--HHHHHHHHHHHHHHHTS-HHHHHHHB---TTSSEEEES-TTTTTSSS--S--EEEE--SSSPPPGGGS-HHHHHHHHHHHHHHHHHHHS--S-------PPBPTTS-BTT--HHHHHHHHHHHHHHH-

InterPro domains:
  IPR026992 Non-haem dioxygenase, N-terminal domain [PF14226] (64-170)
  IPR027443 Isopenicillin N synthase-like superfamily [G3DSA:2.60.120.330] (14-191)

Solvent-accessible surface area (backbone atoms only — not comparable to full-atom values): 14603 Å² total; per-residue (Å²): 131,85,80,81,77,49,74,68,55,49,53,51,52,52,47,56,52,59,72,66,45,47,45,47,62,40,49,58,74,69,61,63,91,68,84,62,70,63,51,49,72,55,70,86,65,46,69,78,76,74,78,82,85,87,71,98,69,78,83,75,83,80,70,79,51,71,46,66,44,70,66,55,90,66,73,41,67,67,59,46,51,53,47,53,51,52,52,50,50,34,48,75,75,64,68,53,67,47,76,39,64,76,78,73,55,68,65,60,58,50,43,49,53,52,18,57,50,51,54,70,73,46,60,62,72,66,52,37,77,51,46,41,88,55,84,86,44,59,48,29,26,46,41,55,96,52,58,90,76,47,94,41,38,71,98,37,67,44,74,48,70,42,76,62,96,67,52,48,52,63,88,66,43,57,78,66,37,34,83,53,50,62,65,54,52,58,55,58,54,48,63,68,63,70,71,79,66,94,69,83,84,82,67,85,75,59,60,49,101,87,72,46,54,75,82,64,51,73,68,60,54,52,51,51,55,49,50,50,50,67,73,75,103

pLDDT: mean 77.0, std 20.56, range [29.84, 97.75]

Sequence (233 aa):
MVATITNDDRKSEVKAFDDTKEGVKGLVDAGITEVPRIFHQPPELDDHYIKNSSSDSEASQFSIPVIDLQGLELDSPTKRNEIVAKVREASETWGFFQIANHGIPVDVLGEIKDGVRGFFEQDTEVKKELYTRDPLKPLVYNSNFDLYSAPATNWRDTFLCYVAPNPTKPEDLPQVCRGKHRRQLKGFEKEDDDEGGGGNRAGRVPMDPEGAWLGEKEEDRKFREKEEDTMFG